Protein AF-A0A9D2D563-F1 (afdb_monomer)

Radius of gyration: 18.0 Å; Cα contacts (8 Å, |Δi|>4): 346; chains: 1; bounding box: 42×39×52 Å

Solvent-accessible surface area (backbone atoms only — not comparable to full-atom values): 13415 Å² total; per-residue (Å²): 105,60,68,76,48,33,48,20,39,29,37,29,52,26,28,74,48,85,79,46,74,67,59,53,49,49,50,50,50,37,39,53,50,34,46,50,50,49,53,48,26,48,50,52,28,56,64,76,40,66,87,47,61,71,51,59,28,39,42,53,31,34,25,52,48,30,44,21,26,80,75,57,25,35,48,49,30,27,73,75,53,36,48,63,26,27,34,50,43,55,51,35,44,50,54,44,49,49,41,35,55,38,62,38,39,25,65,66,68,74,54,76,57,66,67,61,33,52,49,55,47,63,70,28,53,55,48,46,20,46,52,53,10,50,50,40,24,75,65,65,60,80,68,58,70,69,58,49,55,49,31,52,56,40,34,65,46,41,55,60,51,44,54,48,53,54,48,54,55,58,72,67,58,67,77,90,77,63,92,43,73,65,52,54,53,49,35,49,44,38,49,48,48,48,19,52,64,47,44,53,58,36,62,73,67,66,53,59,65,67,53,44,35,45,51,28,55,38,50,26,28,29,36,16,71,63,39,24,55,49,20,51,74,59,74,39,48,27,71,58,22,42,50,44,25,47,52,23,44,60,53,31,70,56,45,47,57,53,50,48,68,73,56,108

Mean predicted aligned error: 8.04 Å

Secondary structure (DSSP, 8-state):
-IIIIIHHHHHHHHT-S---HHHHHHHHHHHHHHHHHHHHHHHHHHHHTTTS-HHHHHHHHHHHH-BGGGTTHHHHHHHHHHHHHHHHHHHHHHHHHHHIIIIIHHHHHS---HHHHHHHHHT-HHHHHHHHHHHHHHHTPPPPHHHHHHHHHHHHHHHHHHHHHHHHHHHT--GGG---HHHHHHHHIIIIIHHHHHHHHHHHTT--HHHHHHHHHHHT--B-THHHHHHHHTTS-HHHHHHHHHHHHHHHHHHHHHHHHHH-

Foldseek 3Di:
DLQQPLLLLLLLVLLLDADDPLLVVLLVVLLVLLLVLLVVLLVCLCPVCVPPDLLLSLLLSLQSLAFQCSQQVLLLLCVQVNSSSNNSSLSSCLVSLLCCLAVSLCSQPVDGDPVVSVVCSCPRSSVVSSVSSNVCNVVVDDDPPVSSVVSVVSNVVSNVVSVVVLVVLVVPDPPPPQPDPVLVVSLCCQQPVSLVVSLVVCVVVVPDLSSNLSSSLSSNGFGHPVSLVSSVVSVGPNVSSSSNRSSSSVVCVVSNVVSSVVSD

Nearest PDB structures (foldseek):
  7wkw-assembly1_B  TM=6.504E-01  e=4.196E-07  Arabidopsis thaliana
  7qpa-assembly1_A  TM=5.451E-01  e=3.238E-06  Arabidopsis thaliana
  4n7x-assembly1_A  TM=5.808E-01  e=2.202E-04  Yersinia frederiksenii
  3zuy-assembly1_A  TM=5.751E-01  e=7.306E-04  Neisseria meningitidis
  3zux-assembly1_A  TM=5.688E-01  e=1.191E-03  Neisseria meningitidis

Structure (mmCIF, N/CA/C/O backbone):
data_AF-A0A9D2D563-F1
#
_entry.id   AF-A0A9D2D563-F1
#
loop_
_atom_site.group_PDB
_atom_site.id
_atom_site.type_symbol
_atom_site.label_atom_id
_atom_site.label_alt_id
_atom_site.label_comp_id
_atom_site.label_asym_id
_atom_site.label_entity_id
_atom_site.label_seq_id
_atom_site.pdbx_PDB_ins_code
_atom_site.Cartn_x
_atom_site.Cartn_y
_atom_site.Cartn_z
_atom_site.occupancy
_atom_site.B_iso_or_equiv
_atom_site.auth_seq_id
_atom_site.auth_comp_id
_atom_site.auth_asym_id
_atom_site.auth_atom_id
_atom_site.pdbx_PDB_model_num
ATOM 1 N N . LEU A 1 1 ? 3.171 17.139 4.266 1.00 57.47 1 LEU A N 1
ATOM 2 C CA . LEU A 1 1 ? 1.948 17.428 5.050 1.00 57.47 1 LEU A CA 1
ATOM 3 C C . LEU A 1 1 ? 1.057 16.190 5.180 1.00 57.47 1 LEU A C 1
ATOM 5 O O . LEU A 1 1 ? 0.918 15.687 6.285 1.00 57.47 1 LEU A O 1
ATOM 9 N N . VAL A 1 2 ? 0.551 15.643 4.066 1.00 61.03 2 VAL A N 1
ATOM 10 C CA . VAL A 1 2 ? -0.383 14.497 4.056 1.00 61.03 2 VAL A CA 1
ATOM 11 C C . VAL A 1 2 ? 0.142 13.283 4.841 1.00 61.03 2 VAL A C 1
ATOM 13 O O . VAL A 1 2 ? -0.536 12.784 5.724 1.00 61.03 2 VAL A O 1
ATOM 16 N N . ILE A 1 3 ? 1.389 12.860 4.614 1.00 58.25 3 ILE A N 1
ATOM 17 C CA . ILE A 1 3 ? 1.951 11.631 5.224 1.00 58.25 3 ILE A CA 1
ATOM 18 C C . ILE A 1 3 ? 2.376 11.795 6.681 1.00 58.25 3 ILE A C 1
ATOM 20 O O . ILE A 1 3 ? 2.357 10.834 7.442 1.00 58.25 3 ILE A O 1
ATOM 24 N N . ASN A 1 4 ? 2.806 12.997 7.058 1.00 57.25 4 ASN A N 1
ATOM 25 C CA . ASN A 1 4 ? 3.434 13.223 8.359 1.00 57.25 4 ASN A CA 1
ATOM 26 C C . ASN A 1 4 ? 2.440 13.708 9.414 1.00 57.25 4 ASN A C 1
ATOM 28 O O . ASN A 1 4 ? 2.760 13.650 10.592 1.00 57.25 4 ASN A O 1
ATOM 32 N N . LEU A 1 5 ? 1.269 14.194 8.995 1.00 63.31 5 LEU A N 1
ATOM 33 C CA . LEU A 1 5 ? 0.280 14.787 9.892 1.00 63.31 5 LEU A CA 1
ATOM 34 C C . LEU A 1 5 ? -1.108 14.187 9.653 1.00 63.31 5 LEU A C 1
ATOM 36 O O . LEU A 1 5 ? -1.690 13.587 10.545 1.00 63.31 5 LEU A O 1
ATOM 40 N N . ILE A 1 6 ? -1.602 14.272 8.420 1.00 67.69 6 ILE A N 1
ATOM 41 C CA . ILE A 1 6 ? -3.011 13.995 8.112 1.00 67.69 6 ILE A CA 1
ATOM 42 C C . ILE A 1 6 ? -3.303 12.499 8.126 1.00 67.69 6 ILE A C 1
ATOM 44 O O . ILE A 1 6 ? -4.210 12.072 8.827 1.00 67.69 6 ILE A O 1
ATOM 48 N N . LEU A 1 7 ? -2.487 11.691 7.444 1.00 66.56 7 LEU A N 1
ATOM 49 C CA . LEU A 1 7 ? -2.607 10.235 7.477 1.00 66.56 7 LEU A CA 1
ATOM 50 C C . LEU A 1 7 ? -2.443 9.680 8.903 1.00 66.56 7 LEU A C 1
ATOM 52 O O . LEU A 1 7 ? -3.313 8.931 9.313 1.00 66.56 7 LEU A O 1
ATOM 56 N N . PRO A 1 8 ? -1.416 10.039 9.700 1.00 70.44 8 PRO A N 1
ATOM 57 C CA . PRO A 1 8 ? -1.305 9.598 11.092 1.00 70.44 8 PRO A CA 1
ATOM 58 C C . PRO A 1 8 ? -2.534 9.924 11.948 1.00 70.44 8 PRO A C 1
ATOM 60 O O . PRO A 1 8 ? -3.053 9.038 12.619 1.00 70.44 8 PRO A O 1
ATOM 63 N N . CYS A 1 9 ? -3.036 11.160 11.892 1.00 68.56 9 CYS A N 1
ATOM 64 C CA . CYS A 1 9 ? -4.248 11.548 12.615 1.00 68.56 9 CYS A CA 1
ATOM 65 C C . CYS A 1 9 ? -5.468 10.748 12.152 1.00 68.56 9 CYS A C 1
ATOM 67 O O . CYS A 1 9 ? -6.262 10.292 12.969 1.00 68.56 9 CYS A O 1
ATOM 69 N N . ASN A 1 10 ? -5.586 10.523 10.848 1.00 69.69 10 ASN A N 1
ATOM 70 C CA . ASN A 1 10 ? -6.694 9.773 10.289 1.00 69.69 10 ASN A CA 1
ATOM 71 C C . ASN A 1 10 ? -6.643 8.278 10.647 1.00 69.69 10 ASN A C 1
ATOM 73 O O . ASN A 1 10 ? -7.656 7.666 10.956 1.00 69.69 10 ASN A O 1
ATOM 77 N N . ILE A 1 11 ? -5.441 7.701 10.689 1.00 72.62 11 ILE A N 1
ATOM 78 C CA . ILE A 1 11 ? -5.213 6.332 11.156 1.00 72.62 11 ILE A CA 1
ATOM 79 C C . ILE A 1 11 ? -5.621 6.209 12.627 1.00 72.62 11 ILE A C 1
ATOM 81 O O . ILE A 1 11 ? -6.367 5.296 12.964 1.00 72.62 11 ILE A O 1
ATOM 85 N N . ILE A 1 12 ? -5.210 7.143 13.492 1.00 75.31 12 ILE A N 1
ATOM 86 C CA . ILE A 1 12 ? -5.613 7.140 14.909 1.00 75.31 12 ILE A CA 1
ATOM 87 C C . ILE A 1 12 ? -7.140 7.182 15.028 1.00 75.31 12 ILE A C 1
ATOM 89 O O . ILE A 1 12 ? -7.712 6.345 15.721 1.00 75.31 12 ILE A O 1
ATOM 93 N N . ARG A 1 13 ? -7.798 8.082 14.284 1.00 75.12 13 ARG A N 1
ATOM 94 C CA . ARG A 1 13 ? -9.263 8.161 14.211 1.00 75.12 13 ARG A CA 1
ATOM 95 C C . ARG A 1 13 ? -9.889 6.844 13.742 1.00 75.12 13 ARG A C 1
ATOM 97 O O . ARG A 1 13 ? -10.880 6.410 14.313 1.00 75.12 13 ARG A O 1
ATOM 104 N N . SER A 1 14 ? -9.305 6.184 12.739 1.00 70.94 14 SER A N 1
ATOM 105 C CA . SER A 1 14 ? -9.848 4.936 12.184 1.00 70.94 14 SER A CA 1
ATOM 106 C C . SER A 1 14 ? -9.894 3.776 13.181 1.00 70.94 14 SER A C 1
ATOM 108 O O . SER A 1 14 ? -10.724 2.883 13.036 1.00 70.94 14 SER A O 1
ATOM 110 N N . PHE A 1 15 ? -9.035 3.809 14.205 1.00 73.44 15 PHE A N 1
ATOM 111 C CA . PHE A 1 15 ? -8.999 2.821 15.281 1.00 73.44 15 PHE A CA 1
ATOM 112 C C . PHE A 1 15 ? -9.883 3.192 16.485 1.00 73.44 15 PHE A C 1
ATOM 114 O O . PHE A 1 15 ? -9.994 2.393 17.412 1.00 73.44 15 PHE A O 1
ATOM 121 N N . MET A 1 16 ? -10.550 4.355 16.479 1.00 69.19 16 MET A N 1
ATOM 122 C CA . MET A 1 16 ? -11.561 4.727 17.484 1.00 69.19 16 MET A CA 1
ATOM 123 C C . MET A 1 16 ? -12.899 4.036 17.191 1.00 69.19 16 MET A C 1
ATOM 125 O O . MET A 1 16 ? -13.922 4.669 16.949 1.00 69.19 16 MET A O 1
ATOM 129 N N . ILE A 1 17 ? -12.864 2.710 17.156 1.00 69.44 17 ILE A N 1
ATOM 130 C CA . ILE A 1 17 ? -14.011 1.829 16.954 1.00 69.44 17 ILE A CA 1
ATOM 131 C C . ILE A 1 17 ? -14.178 0.938 18.184 1.00 69.44 17 ILE A C 1
ATOM 133 O O . ILE A 1 17 ? -13.227 0.701 18.937 1.00 69.44 17 ILE A O 1
ATOM 137 N N . GLU A 1 18 ? -15.390 0.427 18.394 1.00 67.69 18 GLU A N 1
ATOM 138 C CA . GLU A 1 18 ? -15.634 -0.520 19.479 1.00 67.69 18 GLU A CA 1
ATOM 139 C C . GLU A 1 18 ? -14.789 -1.784 19.285 1.00 67.69 18 GLU A C 1
ATOM 141 O O . GLU A 1 18 ? -14.734 -2.386 18.205 1.00 67.69 18 GLU A O 1
ATOM 146 N N . PHE A 1 19 ? -14.103 -2.185 20.355 1.00 71.12 19 PHE A N 1
ATOM 147 C CA . PHE A 1 19 ? -13.317 -3.405 20.358 1.00 71.12 19 PHE A CA 1
ATOM 148 C C . PHE A 1 19 ? -14.246 -4.618 20.255 1.00 71.12 19 PHE A C 1
ATOM 150 O O . PHE A 1 19 ? -15.019 -4.907 21.168 1.00 71.12 19 PHE A O 1
ATOM 157 N N . SER A 1 20 ? -14.119 -5.373 19.164 1.00 77.12 20 SER A N 1
ATOM 158 C CA . SER A 1 20 ? -14.800 -6.654 18.985 1.00 77.12 20 SER A CA 1
ATOM 159 C C . SER A 1 20 ? -13.799 -7.752 18.621 1.00 77.12 20 SER A C 1
ATOM 161 O O . SER A 1 20 ? -12.756 -7.497 18.007 1.00 77.12 20 SER A O 1
ATOM 163 N N . LYS A 1 21 ? -14.115 -8.999 18.994 1.00 78.88 21 LYS A N 1
ATOM 164 C CA . LYS A 1 21 ? -13.296 -10.162 18.614 1.00 78.88 21 LYS A CA 1
ATOM 165 C C . LYS A 1 21 ? -13.219 -10.319 17.094 1.00 78.88 21 LYS A C 1
ATOM 167 O O . LYS A 1 21 ? -12.156 -10.666 16.588 1.00 78.88 21 LYS A O 1
ATOM 172 N N . ASP A 1 22 ? -14.294 -9.995 16.383 1.00 79.25 22 ASP A N 1
ATOM 173 C CA . ASP A 1 22 ? -14.363 -10.087 14.924 1.00 79.25 22 ASP A CA 1
ATOM 174 C C . ASP A 1 22 ? -13.445 -9.057 14.249 1.00 79.25 22 ASP A C 1
ATOM 176 O O . ASP A 1 22 ? -12.741 -9.386 13.294 1.00 79.25 22 ASP A O 1
ATOM 180 N N . THR A 1 23 ? -13.347 -7.843 14.805 1.00 78.94 23 THR A N 1
ATOM 181 C CA . THR A 1 23 ? -12.393 -6.817 14.349 1.00 78.94 23 THR A CA 1
ATOM 182 C C . THR A 1 23 ? -10.947 -7.302 14.497 1.00 78.94 23 THR A C 1
ATOM 184 O O . THR A 1 23 ? -10.136 -7.140 13.585 1.00 78.94 23 THR A O 1
ATOM 187 N N . LEU A 1 24 ? -10.615 -7.937 15.628 1.00 81.25 24 LEU A N 1
ATOM 188 C CA . LEU A 1 24 ? -9.266 -8.452 15.880 1.00 81.25 24 LEU A CA 1
ATOM 189 C C . LEU A 1 24 ? -8.903 -9.610 14.938 1.00 81.25 24 LEU A C 1
ATOM 191 O O . LEU A 1 24 ? -7.768 -9.680 14.465 1.00 81.25 24 LEU A O 1
ATOM 195 N N . ILE A 1 25 ? -9.861 -10.494 14.642 1.00 83.94 25 ILE A N 1
ATOM 196 C CA . ILE A 1 25 ? -9.687 -11.568 13.656 1.00 83.94 25 ILE A CA 1
ATOM 197 C C . ILE A 1 25 ? -9.449 -10.963 12.268 1.00 83.94 25 ILE A C 1
ATOM 199 O O . ILE A 1 25 ? -8.461 -11.309 11.630 1.00 83.94 25 ILE A O 1
ATOM 203 N N . GLY A 1 26 ? -10.246 -9.974 11.848 1.00 82.31 26 GLY A N 1
ATOM 204 C CA . GLY A 1 26 ? -10.042 -9.285 10.568 1.00 82.31 26 GLY A CA 1
ATOM 205 C C . GLY A 1 26 ? -8.677 -8.591 10.456 1.00 82.31 26 GLY A C 1
ATOM 206 O O . GLY A 1 26 ? -8.048 -8.605 9.396 1.00 82.31 26 GLY A O 1
ATOM 207 N N . PHE A 1 27 ? -8.173 -8.030 11.558 1.00 84.44 27 PHE A N 1
ATOM 208 C CA . PHE A 1 27 ? -6.828 -7.451 11.639 1.00 84.44 27 PHE A CA 1
ATOM 209 C C . PHE A 1 27 ? -5.725 -8.505 11.498 1.00 84.44 27 PHE A C 1
ATOM 211 O O . PHE A 1 27 ? -4.733 -8.273 10.802 1.00 84.44 27 PHE A O 1
ATOM 218 N N . ALA A 1 28 ? -5.891 -9.671 12.122 1.00 85.19 28 ALA A N 1
ATOM 219 C CA . ALA A 1 28 ? -4.963 -10.785 11.969 1.00 85.19 28 ALA A CA 1
ATOM 220 C C . ALA A 1 28 ? -4.996 -11.352 10.539 1.00 85.19 28 ALA A C 1
ATOM 222 O O . ALA A 1 28 ? -3.939 -11.543 9.935 1.00 85.19 28 ALA A O 1
ATOM 223 N N . ASP A 1 29 ? -6.188 -11.540 9.972 1.00 85.44 29 ASP A N 1
ATOM 224 C CA . ASP A 1 29 ? -6.384 -12.038 8.612 1.00 85.44 29 ASP A CA 1
ATOM 225 C C . ASP A 1 29 ? -5.716 -11.117 7.596 1.00 85.44 29 ASP A C 1
ATOM 227 O O . ASP A 1 29 ? -4.892 -11.572 6.800 1.00 85.44 29 ASP A O 1
ATOM 231 N N . ILE A 1 30 ? -5.977 -9.804 7.658 1.00 85.56 30 ILE A N 1
ATOM 232 C CA . ILE A 1 30 ? -5.372 -8.867 6.709 1.00 85.56 30 ILE A CA 1
ATOM 233 C C . ILE A 1 30 ? -3.854 -8.785 6.869 1.00 85.56 30 ILE A C 1
ATOM 235 O O . ILE A 1 30 ? -3.129 -8.648 5.881 1.00 85.56 30 ILE A O 1
ATOM 239 N N . PHE A 1 31 ? -3.346 -8.925 8.094 1.00 86.69 31 PHE A N 1
ATOM 240 C CA . PHE A 1 31 ? -1.913 -8.975 8.343 1.00 86.69 31 PHE A CA 1
ATOM 241 C C . PHE A 1 31 ? -1.278 -10.211 7.691 1.00 86.69 31 PHE A C 1
ATOM 243 O O . PHE A 1 31 ? -0.281 -10.084 6.975 1.00 86.69 31 PHE A O 1
ATOM 250 N N . ILE A 1 32 ? -1.879 -11.392 7.854 1.00 86.69 32 ILE A N 1
ATOM 251 C CA . ILE A 1 32 ? -1.408 -12.642 7.240 1.00 86.69 32 ILE A CA 1
ATOM 252 C C . ILE A 1 32 ? -1.502 -12.566 5.712 1.00 86.69 32 ILE A C 1
ATOM 254 O O . ILE A 1 32 ? -0.529 -12.865 5.018 1.00 86.69 32 ILE A O 1
ATOM 258 N N . ILE A 1 33 ? -2.634 -12.108 5.176 1.00 85.56 33 ILE A N 1
ATOM 259 C CA . ILE A 1 33 ? -2.849 -11.928 3.736 1.00 85.56 33 ILE A CA 1
ATOM 260 C C . ILE A 1 33 ? -1.808 -10.968 3.167 1.00 85.56 33 ILE A C 1
ATOM 262 O O . ILE A 1 33 ? -1.170 -11.276 2.162 1.00 85.56 33 ILE A O 1
ATOM 266 N N . SER A 1 34 ? -1.556 -9.841 3.837 1.00 84.69 34 SER A N 1
ATOM 267 C CA . SER A 1 34 ? -0.542 -8.884 3.399 1.00 84.69 34 SER A CA 1
ATOM 268 C C . SER A 1 34 ? 0.862 -9.500 3.387 1.00 84.69 34 SER A C 1
ATOM 270 O O . SER A 1 34 ? 1.598 -9.303 2.422 1.00 84.69 34 SER A O 1
ATOM 272 N N . LEU A 1 35 ? 1.233 -10.321 4.377 1.00 85.62 35 LEU A N 1
ATOM 273 C CA . LEU A 1 35 ? 2.506 -11.052 4.376 1.00 85.62 35 LEU A CA 1
ATOM 274 C C . LEU A 1 35 ? 2.620 -12.008 3.183 1.00 85.62 35 LEU A C 1
ATOM 276 O O . LEU A 1 35 ? 3.659 -12.034 2.516 1.00 85.62 35 LEU A O 1
ATOM 280 N N . LEU A 1 36 ? 1.556 -12.760 2.891 1.00 85.38 36 LEU A N 1
ATOM 281 C CA . LEU A 1 36 ? 1.505 -13.688 1.759 1.00 85.38 36 LEU A CA 1
ATOM 282 C C . LEU A 1 36 ? 1.601 -12.950 0.421 1.00 85.38 36 LEU A C 1
ATOM 284 O O . LEU A 1 36 ? 2.386 -13.347 -0.442 1.00 85.38 36 LEU A O 1
ATOM 288 N N . ILE A 1 37 ? 0.871 -11.843 0.270 1.00 82.75 37 ILE A N 1
ATOM 289 C CA . ILE A 1 37 ? 0.925 -10.988 -0.920 1.00 82.75 37 ILE A CA 1
ATOM 290 C C . ILE A 1 37 ? 2.335 -10.445 -1.109 1.00 82.75 37 ILE A C 1
ATOM 292 O O . ILE A 1 37 ? 2.871 -10.513 -2.213 1.00 82.75 37 ILE A O 1
ATOM 296 N N . GLN A 1 38 ? 2.978 -9.954 -0.048 1.00 81.88 38 GLN A N 1
ATOM 297 C CA . GLN A 1 38 ? 4.333 -9.426 -0.158 1.00 81.88 38 GLN A CA 1
ATOM 298 C C . GLN A 1 38 ? 5.351 -10.508 -0.525 1.00 81.88 38 GLN A C 1
ATOM 300 O O . GLN A 1 38 ? 6.196 -10.287 -1.396 1.00 81.88 38 GLN A O 1
ATOM 305 N N . ALA A 1 39 ? 5.251 -11.700 0.068 1.00 80.69 39 ALA A N 1
ATOM 306 C CA . ALA A 1 39 ? 6.080 -12.838 -0.317 1.00 80.69 39 ALA A CA 1
ATOM 307 C C . ALA A 1 39 ? 5.861 -13.219 -1.794 1.00 80.69 39 ALA A C 1
ATOM 309 O O . ALA A 1 39 ? 6.829 -13.381 -2.544 1.00 80.69 39 ALA A O 1
ATOM 310 N N . GLY A 1 40 ? 4.601 -13.273 -2.237 1.00 78.69 40 GLY A N 1
ATOM 311 C CA . GLY A 1 40 ? 4.218 -13.525 -3.626 1.00 78.69 40 GLY A CA 1
ATOM 312 C C . GLY A 1 40 ? 4.771 -12.476 -4.591 1.00 78.69 40 GLY A C 1
ATOM 313 O O . GLY A 1 40 ? 5.397 -12.829 -5.588 1.00 78.69 40 GLY A O 1
ATOM 314 N N . CYS A 1 41 ? 4.642 -11.188 -4.269 1.00 77.62 41 CYS A N 1
ATOM 315 C CA . CYS A 1 41 ? 5.175 -10.076 -5.057 1.00 77.62 41 CYS A CA 1
ATOM 316 C C . CYS A 1 41 ? 6.705 -10.125 -5.186 1.00 77.62 41 CYS A C 1
ATOM 318 O O . CYS A 1 41 ? 7.236 -9.877 -6.271 1.00 77.62 41 CYS A O 1
ATOM 320 N N . VAL A 1 42 ? 7.427 -10.496 -4.121 1.00 75.81 42 VAL A N 1
ATOM 321 C CA . VAL A 1 42 ? 8.887 -10.696 -4.169 1.00 75.81 42 VAL A CA 1
ATOM 322 C C . VAL A 1 42 ? 9.250 -11.849 -5.111 1.00 75.81 42 VAL A C 1
ATOM 324 O O . VAL A 1 42 ? 10.170 -11.714 -5.923 1.00 75.81 42 VAL A O 1
ATOM 327 N N . ILE A 1 43 ? 8.535 -12.975 -5.032 1.00 77.31 43 ILE A N 1
ATOM 328 C CA . ILE A 1 43 ? 8.778 -14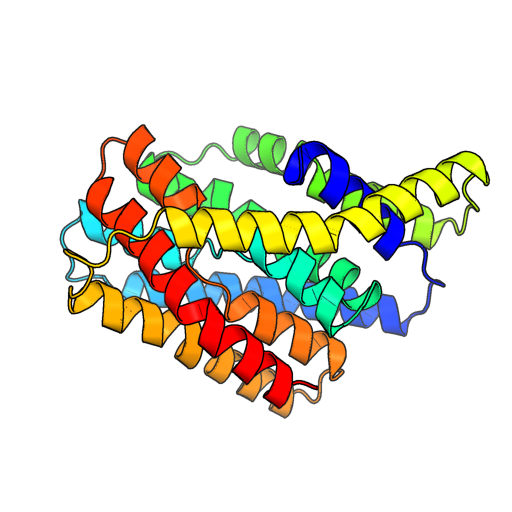.153 -5.877 1.00 77.31 43 ILE A CA 1
ATOM 329 C C . ILE A 1 43 ? 8.449 -13.839 -7.343 1.00 77.31 43 ILE A C 1
ATOM 331 O O . ILE A 1 43 ? 9.301 -14.022 -8.215 1.00 77.31 43 ILE A O 1
ATOM 335 N N . LEU A 1 44 ? 7.262 -13.292 -7.619 1.00 74.00 44 LEU A N 1
ATOM 336 C CA . LEU A 1 44 ? 6.816 -12.922 -8.965 1.00 74.00 44 LEU A CA 1
ATOM 337 C C . LEU A 1 44 ? 7.721 -11.859 -9.591 1.00 74.00 44 LEU A C 1
ATOM 339 O O . LEU A 1 44 ? 8.085 -11.988 -10.761 1.00 74.00 44 LEU A O 1
ATOM 343 N N . GLY A 1 45 ? 8.154 -10.856 -8.822 1.00 69.75 45 GLY A N 1
ATOM 344 C CA . GLY A 1 45 ? 9.113 -9.852 -9.283 1.00 69.75 45 GLY A CA 1
ATOM 345 C C . GLY A 1 45 ? 10.475 -10.462 -9.635 1.00 69.75 45 GLY A C 1
ATOM 346 O O . GLY A 1 45 ? 11.085 -10.109 -10.651 1.00 69.75 45 GLY A O 1
ATOM 347 N N . ARG A 1 46 ? 10.962 -11.425 -8.839 1.00 71.00 46 ARG A N 1
ATOM 348 C CA . ARG A 1 46 ? 12.220 -12.138 -9.119 1.00 71.00 46 ARG A CA 1
ATOM 349 C C . ARG A 1 46 ? 12.139 -13.018 -10.364 1.00 71.00 46 ARG A C 1
ATOM 351 O O . ARG A 1 46 ? 13.083 -13.010 -11.154 1.00 71.00 46 ARG A O 1
ATOM 358 N N . LEU A 1 47 ? 11.036 -13.743 -10.544 1.00 71.81 47 LEU A N 1
ATOM 359 C CA . LEU A 1 47 ? 10.845 -14.673 -11.658 1.00 71.81 47 LEU A CA 1
ATOM 360 C C . LEU A 1 47 ? 10.567 -13.947 -12.982 1.00 71.81 47 LEU A C 1
ATOM 362 O O . LEU A 1 47 ? 11.227 -14.233 -13.981 1.00 71.81 47 LEU A O 1
ATOM 366 N N . SER A 1 48 ? 9.658 -12.969 -12.980 1.00 66.06 48 SER A N 1
ATOM 367 C CA . SER A 1 48 ? 9.155 -12.330 -14.208 1.00 66.06 48 SER A CA 1
ATOM 368 C C . SER A 1 48 ? 10.201 -11.469 -14.920 1.00 66.06 48 SER A C 1
ATOM 370 O O . SER A 1 48 ? 10.212 -11.393 -16.145 1.00 66.06 48 SER A O 1
ATOM 372 N N . TYR A 1 49 ? 11.128 -10.851 -14.177 1.00 66.56 49 TYR A N 1
ATOM 373 C CA . TYR A 1 49 ? 12.092 -9.895 -14.741 1.00 66.56 49 TYR A CA 1
ATOM 374 C C . TYR A 1 49 ? 13.535 -10.402 -14.755 1.00 66.56 49 TYR A C 1
ATOM 376 O O . TYR A 1 49 ? 14.468 -9.620 -14.926 1.00 66.56 49 TYR A O 1
ATOM 384 N N . ARG A 1 50 ? 13.754 -11.718 -14.615 1.00 64.19 50 ARG A N 1
ATOM 385 C CA . ARG A 1 50 ? 15.100 -12.320 -14.576 1.00 64.19 50 ARG A CA 1
ATOM 386 C C . ARG A 1 50 ? 15.950 -12.010 -15.820 1.00 64.19 50 ARG A C 1
ATOM 388 O O . ARG A 1 50 ? 17.169 -11.949 -15.697 1.00 64.19 50 ARG A O 1
ATOM 395 N N . LYS A 1 51 ? 15.312 -11.796 -16.978 1.00 61.78 51 LYS A N 1
ATOM 396 C CA . LYS A 1 51 ? 15.957 -11.544 -18.283 1.00 61.78 51 LYS A CA 1
ATOM 397 C C . LYS A 1 51 ? 16.163 -10.055 -18.621 1.00 61.78 51 LYS A C 1
ATOM 399 O O . LYS A 1 51 ? 16.710 -9.759 -19.675 1.00 61.78 51 LYS A O 1
ATOM 404 N N . GLN A 1 52 ? 15.725 -9.135 -17.760 1.00 68.44 52 GLN A N 1
ATOM 405 C CA . GLN A 1 52 ? 15.831 -7.688 -17.989 1.00 68.44 52 GLN A CA 1
ATOM 406 C C . GLN A 1 52 ? 17.207 -7.135 -17.568 1.00 68.44 52 GLN A C 1
ATOM 408 O O . GLN A 1 52 ? 17.815 -7.678 -16.635 1.00 68.44 52 GLN A O 1
ATOM 413 N N . PRO A 1 53 ? 17.704 -6.048 -18.198 1.00 72.56 53 PRO A N 1
ATOM 414 C CA . PRO A 1 53 ? 18.975 -5.441 -17.834 1.00 72.56 53 PRO A CA 1
ATOM 415 C C . PRO A 1 53 ? 18.930 -4.938 -16.388 1.00 72.56 53 PRO A C 1
ATOM 417 O O . PRO A 1 53 ? 17.903 -4.461 -15.901 1.00 72.56 53 PRO A O 1
ATOM 420 N N . VAL A 1 54 ? 20.060 -5.066 -15.686 1.00 70.81 54 VAL A N 1
ATOM 421 C CA . VAL A 1 54 ? 20.148 -4.972 -14.216 1.00 70.81 54 VAL A CA 1
ATOM 422 C C . VAL A 1 54 ? 19.515 -3.693 -13.658 1.00 70.81 54 VAL A C 1
ATOM 424 O O . VAL A 1 54 ? 18.804 -3.759 -12.658 1.00 70.81 54 VAL A O 1
ATOM 427 N N . GLN A 1 55 ? 19.717 -2.544 -14.307 1.00 68.44 55 GLN A N 1
ATOM 428 C CA . GLN A 1 55 ? 19.184 -1.255 -13.851 1.00 68.44 55 GLN A CA 1
ATOM 429 C C . GLN A 1 55 ? 17.652 -1.173 -13.960 1.00 68.44 55 GLN A C 1
ATOM 431 O O . GLN A 1 55 ? 16.997 -0.779 -12.997 1.00 68.44 55 GLN A O 1
ATOM 436 N N . ARG A 1 56 ? 17.062 -1.633 -15.074 1.00 70.88 56 ARG A N 1
ATOM 437 C CA . ARG A 1 56 ? 15.598 -1.697 -15.247 1.00 70.88 56 ARG A CA 1
ATOM 438 C C . ARG A 1 56 ? 14.961 -2.767 -14.370 1.00 70.88 56 ARG A C 1
ATOM 440 O O . ARG A 1 56 ? 13.911 -2.542 -13.772 1.00 70.88 56 ARG A O 1
ATOM 447 N N . ARG A 1 57 ? 15.630 -3.916 -14.227 1.00 76.25 57 ARG A N 1
ATOM 448 C CA . ARG A 1 57 ? 15.188 -5.016 -13.364 1.00 76.25 57 ARG A CA 1
ATOM 449 C C . ARG A 1 57 ? 15.022 -4.564 -11.914 1.00 76.25 57 ARG A C 1
ATOM 451 O O . ARG A 1 57 ? 14.032 -4.936 -11.295 1.00 76.25 57 ARG A O 1
ATOM 458 N N . LYS A 1 58 ? 15.950 -3.759 -11.382 1.00 73.50 58 LYS A N 1
ATOM 459 C CA . LYS A 1 58 ? 15.852 -3.205 -10.020 1.00 73.50 58 LYS A CA 1
ATOM 460 C C . LYS A 1 58 ? 14.591 -2.354 -9.843 1.00 73.50 58 LYS A C 1
ATOM 462 O O . LYS A 1 58 ? 13.852 -2.579 -8.888 1.00 73.50 58 LYS A O 1
ATOM 467 N N . CYS A 1 59 ? 14.301 -1.458 -10.790 1.00 70.94 59 CYS A N 1
ATOM 468 C CA . CYS A 1 59 ? 13.095 -0.623 -10.766 1.00 70.94 59 CYS A CA 1
ATOM 469 C C . CYS A 1 59 ? 11.804 -1.454 -10.865 1.00 70.94 59 CYS A C 1
ATOM 471 O O . CYS A 1 59 ? 10.871 -1.216 -10.105 1.00 70.94 59 CYS A O 1
ATOM 473 N N . LEU A 1 60 ? 11.757 -2.465 -11.739 1.00 74.06 60 LEU A N 1
ATOM 474 C CA . LEU A 1 60 ? 10.587 -3.343 -11.903 1.00 74.06 60 LEU A CA 1
ATOM 475 C C . LEU A 1 60 ? 10.352 -4.242 -10.681 1.00 74.06 60 LEU A C 1
ATOM 477 O O . LEU A 1 60 ? 9.220 -4.381 -10.221 1.00 74.06 60 LEU A O 1
ATOM 481 N N . GLN A 1 61 ? 11.418 -4.826 -10.126 1.00 75.44 61 GLN A N 1
ATOM 482 C CA . GLN A 1 61 ? 11.352 -5.676 -8.934 1.00 75.44 61 GLN A CA 1
ATOM 483 C C . GLN A 1 61 ? 10.939 -4.884 -7.701 1.00 75.44 61 GLN A C 1
ATOM 485 O O . GLN A 1 61 ? 10.047 -5.311 -6.972 1.00 75.44 61 GLN A O 1
ATOM 490 N N . TYR A 1 62 ? 11.550 -3.718 -7.491 1.00 75.06 62 TYR A N 1
ATOM 491 C CA . TYR A 1 62 ? 11.139 -2.832 -6.414 1.00 75.06 62 TYR A CA 1
ATOM 492 C C . TYR A 1 62 ? 9.706 -2.355 -6.608 1.00 75.06 62 TYR A C 1
ATOM 494 O O . TYR A 1 62 ? 8.943 -2.355 -5.648 1.00 75.06 62 TYR A O 1
ATOM 502 N N . GLY A 1 63 ? 9.335 -2.030 -7.851 1.00 70.62 63 GLY A N 1
ATOM 503 C CA . GLY A 1 63 ? 7.971 -1.740 -8.251 1.00 70.62 63 GLY A CA 1
ATOM 504 C C . GLY A 1 63 ? 7.025 -2.781 -7.673 1.00 70.62 63 GLY A C 1
ATOM 505 O O . GLY A 1 63 ? 6.233 -2.414 -6.819 1.00 70.62 63 GLY A O 1
ATOM 506 N N . PHE A 1 64 ? 7.172 -4.068 -8.014 1.00 73.56 64 PHE A N 1
ATOM 507 C CA . PHE A 1 64 ? 6.327 -5.169 -7.510 1.00 73.56 64 PHE A CA 1
ATOM 508 C C . PHE A 1 64 ? 6.228 -5.250 -5.980 1.00 73.56 64 PHE A C 1
ATOM 510 O O . PHE A 1 64 ? 5.144 -5.494 -5.457 1.00 73.56 64 PHE A O 1
ATOM 517 N N . ILE A 1 65 ? 7.327 -5.005 -5.267 1.00 73.06 65 ILE A N 1
ATOM 518 C CA . ILE A 1 65 ? 7.382 -5.084 -3.798 1.00 73.06 65 ILE A CA 1
ATOM 519 C C . ILE A 1 65 ? 6.722 -3.857 -3.151 1.00 73.06 65 ILE A C 1
ATOM 521 O O . ILE A 1 65 ? 6.018 -3.961 -2.153 1.00 73.06 65 ILE A O 1
ATOM 525 N N . CYS A 1 66 ? 6.928 -2.672 -3.723 1.00 74.88 66 CYS A N 1
ATOM 526 C CA . CYS A 1 66 ? 6.479 -1.406 -3.156 1.00 74.88 66 CYS A CA 1
ATOM 527 C C . CYS A 1 66 ? 5.372 -0.802 -4.015 1.00 74.88 66 CYS A C 1
ATOM 529 O O . CYS A 1 66 ? 5.628 -0.098 -4.994 1.00 74.88 66 CYS A O 1
ATOM 531 N N . SER A 1 67 ? 4.119 -1.085 -3.657 1.00 78.00 67 SER A N 1
ATOM 532 C CA . SER A 1 67 ? 2.965 -0.405 -4.254 1.00 78.00 67 SER A CA 1
ATOM 533 C C . SER A 1 67 ? 2.767 0.973 -3.626 1.00 78.00 67 SER A C 1
ATOM 535 O O . SER A 1 67 ? 3.285 1.277 -2.547 1.00 78.00 67 SER A O 1
ATOM 537 N N . ASN A 1 68 ? 1.967 1.809 -4.281 1.00 75.25 68 ASN A N 1
ATOM 538 C CA . ASN A 1 68 ? 1.551 3.097 -3.748 1.00 75.25 68 ASN A CA 1
ATOM 539 C C . ASN A 1 68 ? 0.377 2.991 -2.761 1.00 75.25 68 ASN A C 1
ATOM 541 O O . ASN A 1 68 ? -0.320 3.976 -2.526 1.00 75.25 68 ASN A O 1
ATOM 545 N N . ALA A 1 69 ? 0.167 1.815 -2.158 1.00 73.75 69 ALA A N 1
ATOM 546 C CA . ALA A 1 69 ? -0.913 1.569 -1.206 1.00 73.75 69 ALA A CA 1
ATOM 547 C C . ALA A 1 69 ? -0.912 2.557 -0.027 1.00 73.75 69 ALA A C 1
ATOM 549 O O . ALA A 1 69 ? -1.967 2.933 0.459 1.00 73.75 69 ALA A O 1
ATOM 550 N N . GLY A 1 70 ? 0.256 3.056 0.390 1.00 72.44 70 GLY A N 1
ATOM 551 C CA . GLY A 1 70 ? 0.334 4.042 1.471 1.00 72.44 70 GLY A CA 1
ATOM 552 C C . GLY A 1 70 ? -0.133 5.450 1.101 1.00 72.44 70 GLY A C 1
ATOM 553 O O . GLY A 1 70 ? -0.687 6.134 1.954 1.00 72.44 70 GLY A O 1
ATOM 554 N N . PHE A 1 71 ? 0.116 5.898 -0.132 1.00 70.81 71 PHE A N 1
ATOM 555 C CA . PHE A 1 71 ? -0.179 7.278 -0.541 1.00 70.81 71 PHE A CA 1
ATOM 556 C C . PHE A 1 71 ? -1.505 7.386 -1.290 1.00 70.81 71 PHE A C 1
ATOM 558 O O . PHE A 1 71 ? -2.248 8.330 -1.063 1.00 70.81 71 PHE A O 1
ATOM 565 N N . LEU A 1 72 ? -1.785 6.430 -2.179 1.00 76.62 72 LEU A N 1
ATOM 566 C CA . LEU A 1 72 ? -3.026 6.368 -2.951 1.00 76.62 72 LEU A CA 1
ATOM 567 C C . LEU A 1 72 ? -4.017 5.371 -2.352 1.00 76.62 72 LEU A C 1
ATOM 569 O O . LEU A 1 72 ? -5.210 5.636 -2.347 1.00 76.62 72 LEU A O 1
ATOM 573 N N . GLY A 1 73 ? -3.540 4.249 -1.810 1.00 81.25 73 GLY A N 1
ATOM 574 C CA . GLY A 1 73 ? -4.423 3.198 -1.300 1.00 81.25 73 GLY A CA 1
ATOM 575 C C . GLY A 1 73 ? -5.190 3.594 -0.043 1.00 81.25 73 GLY A C 1
ATOM 576 O O . GLY A 1 73 ? -6.400 3.436 -0.024 1.00 81.25 73 GLY A O 1
ATOM 577 N N . ASN A 1 74 ? -4.526 4.157 0.968 1.00 81.94 74 ASN A N 1
ATOM 578 C CA . ASN A 1 74 ? -5.169 4.601 2.211 1.00 81.94 74 ASN A CA 1
ATOM 579 C C . ASN A 1 74 ? -6.384 5.516 2.002 1.00 81.94 74 ASN A C 1
ATOM 581 O O . ASN A 1 74 ? -7.448 5.195 2.524 1.00 81.94 74 ASN A O 1
ATOM 585 N N . PRO A 1 75 ? -6.278 6.627 1.253 1.00 76.38 75 PRO A N 1
ATOM 586 C CA . PRO A 1 75 ? -7.433 7.497 1.070 1.00 76.38 75 PRO A CA 1
ATOM 587 C C . PRO A 1 75 ? -8.522 6.898 0.182 1.00 76.38 75 PRO A C 1
ATOM 589 O O . PRO A 1 75 ? -9.692 7.205 0.375 1.00 76.38 75 PRO A O 1
ATOM 592 N N . VAL A 1 76 ? -8.173 6.029 -0.771 1.00 82.00 76 VAL A N 1
ATOM 593 C CA . VAL A 1 76 ? -9.182 5.307 -1.558 1.00 82.00 76 VAL A CA 1
ATOM 594 C C . VAL A 1 76 ? -9.896 4.275 -0.682 1.00 82.00 76 VAL A C 1
ATOM 596 O O . VAL A 1 76 ? -11.115 4.179 -0.738 1.00 82.00 76 VAL A O 1
ATOM 599 N N . ALA A 1 77 ? -9.168 3.543 0.163 1.00 84.19 77 ALA A N 1
ATOM 600 C CA . ALA A 1 77 ? -9.748 2.587 1.100 1.00 84.19 77 ALA A CA 1
ATOM 601 C C . ALA A 1 77 ? -10.683 3.283 2.094 1.00 84.19 77 ALA A C 1
ATOM 603 O O . ALA A 1 77 ? -11.771 2.784 2.345 1.00 84.19 77 ALA A O 1
ATOM 604 N N . GLU A 1 78 ? -10.309 4.459 2.598 1.00 81.69 78 GLU A N 1
ATOM 605 C CA . GLU A 1 78 ? -11.199 5.274 3.424 1.00 81.69 78 GLU A CA 1
ATOM 606 C C . GLU A 1 78 ? -12.432 5.763 2.652 1.00 81.69 78 GLU A C 1
ATOM 608 O O . GLU A 1 78 ? -13.547 5.682 3.156 1.00 81.69 78 GLU A O 1
ATOM 613 N N . GLY A 1 79 ? -12.252 6.252 1.423 1.00 79.75 79 GLY A N 1
ATOM 614 C CA . GLY A 1 79 ? -13.357 6.770 0.615 1.00 79.75 79 GLY A CA 1
ATOM 615 C C . GLY A 1 79 ? -14.374 5.702 0.204 1.00 79.75 79 GLY A C 1
ATOM 616 O O . GLY A 1 79 ? -15.556 6.010 0.089 1.00 79.75 79 GLY A O 1
ATOM 617 N N . VAL A 1 80 ? -13.925 4.461 -0.009 1.00 83.38 80 VAL A N 1
ATOM 618 C CA . VAL A 1 80 ? -14.771 3.337 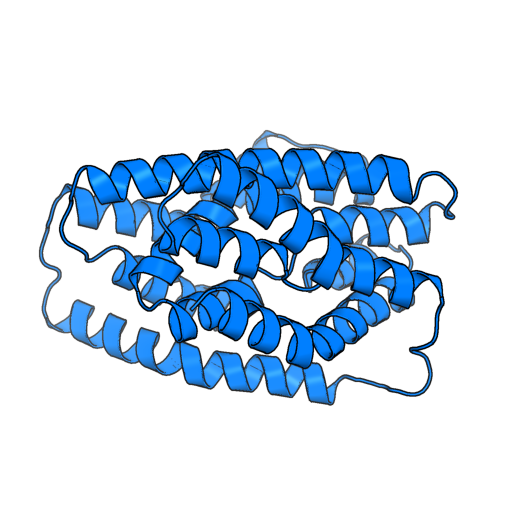-0.450 1.00 83.38 80 VAL A CA 1
ATOM 619 C C . VAL A 1 80 ? -15.339 2.552 0.733 1.00 83.38 80 VAL A C 1
ATOM 621 O O . VAL A 1 80 ? -16.517 2.213 0.741 1.00 83.38 80 VAL A O 1
ATOM 624 N N . PHE A 1 81 ? -14.510 2.262 1.737 1.00 83.75 81 PHE A N 1
ATOM 625 C CA . PHE A 1 81 ? -14.823 1.340 2.834 1.00 83.75 81 PHE A CA 1
ATOM 626 C C . PHE A 1 81 ? -14.917 2.027 4.210 1.00 83.75 81 PHE A C 1
ATOM 628 O O . PHE A 1 81 ? -15.069 1.360 5.236 1.00 83.75 81 PHE A O 1
ATOM 635 N N . GLY A 1 82 ? -14.811 3.357 4.259 1.00 83.81 82 GLY A N 1
ATOM 636 C CA . GLY A 1 82 ? -14.904 4.146 5.484 1.00 83.81 82 GLY A CA 1
ATOM 637 C C . GLY A 1 82 ? -13.711 3.979 6.430 1.00 83.81 82 GLY A C 1
ATOM 638 O O . GLY A 1 82 ? -12.628 3.515 6.063 1.00 83.81 82 GLY A O 1
ATOM 639 N N . SER A 1 83 ? -13.922 4.348 7.695 1.00 80.06 83 SER A N 1
ATOM 640 C CA . SER A 1 83 ? -12.899 4.287 8.747 1.00 80.06 83 SER A CA 1
ATOM 641 C C . SER A 1 83 ? -12.367 2.868 8.968 1.00 80.06 83 SER A C 1
ATOM 643 O O . SER A 1 83 ? -11.157 2.682 9.063 1.00 80.06 83 SER A O 1
ATOM 645 N N . MET A 1 84 ? -13.229 1.848 8.958 1.00 83.12 84 MET A N 1
ATOM 646 C CA . MET A 1 84 ? -12.794 0.455 9.124 1.00 83.12 84 MET A CA 1
ATOM 647 C C . MET A 1 84 ? -11.859 0.004 7.989 1.00 83.12 84 MET A C 1
ATOM 649 O O . MET A 1 84 ? -10.856 -0.669 8.234 1.00 83.12 84 MET A O 1
ATOM 653 N N . GLY A 1 85 ? -12.136 0.423 6.750 1.00 83.81 85 GLY A N 1
ATOM 654 C CA . GLY A 1 85 ? -11.253 0.168 5.614 1.00 83.81 85 GLY A CA 1
ATOM 655 C C . GLY A 1 85 ? -9.872 0.800 5.776 1.00 83.81 85 GLY A C 1
ATOM 656 O O . GLY A 1 85 ? -8.863 0.168 5.463 1.00 83.81 85 GLY A O 1
ATOM 657 N N . LEU A 1 86 ? -9.808 2.019 6.322 1.00 83.81 86 LEU A N 1
ATOM 658 C CA . LEU A 1 86 ? -8.546 2.699 6.620 1.00 83.81 86 LEU A CA 1
ATOM 659 C C . LEU A 1 86 ? -7.758 2.014 7.749 1.00 83.81 86 LEU A C 1
ATOM 661 O O . LEU A 1 86 ? -6.530 1.902 7.657 1.00 83.81 86 LEU A O 1
ATOM 665 N N . ALA A 1 87 ? -8.439 1.524 8.786 1.00 83.62 87 ALA A N 1
ATOM 666 C CA . ALA A 1 87 ? -7.811 0.773 9.872 1.00 83.62 87 ALA A CA 1
ATOM 667 C C . ALA A 1 87 ? -7.165 -0.518 9.339 1.00 83.62 87 ALA A C 1
ATOM 669 O O . ALA A 1 87 ? -5.971 -0.762 9.537 1.00 83.62 87 ALA A O 1
ATOM 670 N N . LEU A 1 88 ? -7.922 -1.287 8.549 1.00 85.81 88 LEU A N 1
ATOM 671 C CA . LEU A 1 88 ? -7.439 -2.480 7.852 1.00 85.81 88 LEU A CA 1
ATOM 672 C C . LEU A 1 88 ? -6.265 -2.160 6.910 1.00 85.81 88 LEU A C 1
ATOM 674 O O . LEU A 1 88 ? -5.236 -2.842 6.936 1.00 85.81 88 LEU A O 1
ATOM 678 N N . ALA A 1 89 ? -6.364 -1.079 6.131 1.00 86.06 89 ALA A N 1
ATOM 679 C CA . ALA A 1 89 ? -5.295 -0.635 5.241 1.00 86.06 89 ALA A CA 1
ATOM 680 C C . ALA A 1 89 ? -4.007 -0.273 5.992 1.00 86.06 89 ALA A C 1
ATOM 682 O O . ALA A 1 89 ? -2.899 -0.571 5.540 1.00 86.06 89 ALA A O 1
ATOM 683 N N . SER A 1 90 ? -4.138 0.323 7.174 1.00 83.06 90 SER A N 1
ATOM 684 C CA . SER A 1 90 ? -3.000 0.687 8.018 1.00 83.06 90 SER A CA 1
ATOM 685 C C . SER A 1 90 ? -2.215 -0.537 8.477 1.00 83.06 90 SER A C 1
ATOM 687 O O . SER A 1 90 ? -0.983 -0.518 8.429 1.00 83.06 90 SER A O 1
ATOM 689 N N . ILE A 1 91 ? -2.916 -1.619 8.826 1.00 83.88 91 ILE A N 1
ATOM 690 C CA . ILE A 1 91 ? -2.310 -2.902 9.205 1.00 83.88 91 ILE A CA 1
ATOM 691 C C . ILE A 1 91 ? -1.668 -3.579 7.993 1.00 83.88 91 ILE A C 1
ATOM 693 O O . ILE A 1 91 ? -0.514 -4.007 8.071 1.00 83.88 91 ILE A O 1
ATOM 697 N N . TYR A 1 92 ? -2.360 -3.600 6.848 1.00 84.81 92 TYR A N 1
ATOM 698 C CA . TYR A 1 92 ? -1.835 -4.133 5.585 1.00 84.81 92 TYR A CA 1
ATOM 699 C C . TYR A 1 92 ? -0.494 -3.486 5.188 1.00 84.81 92 TYR A C 1
ATOM 701 O O . TYR A 1 92 ? 0.405 -4.127 4.637 1.00 84.81 92 TYR A O 1
ATOM 709 N N . LEU A 1 93 ? -0.319 -2.199 5.492 1.00 83.06 93 LEU A N 1
ATOM 710 C CA . LEU A 1 93 ? 0.904 -1.473 5.170 1.00 83.06 93 LEU A CA 1
ATOM 711 C C . LEU A 1 93 ? 2.097 -1.817 6.063 1.00 83.06 93 LEU A C 1
ATOM 713 O O . LEU A 1 93 ? 3.222 -1.489 5.677 1.00 83.06 93 LEU A O 1
ATOM 717 N N . ILE A 1 94 ? 1.910 -2.456 7.221 1.00 82.94 94 ILE A N 1
ATOM 718 C CA . ILE A 1 94 ? 3.022 -2.768 8.129 1.00 82.94 94 ILE A CA 1
ATOM 719 C C . ILE A 1 94 ? 4.017 -3.722 7.441 1.00 82.94 94 ILE A C 1
ATOM 721 O O . ILE A 1 94 ? 5.182 -3.328 7.276 1.00 82.94 94 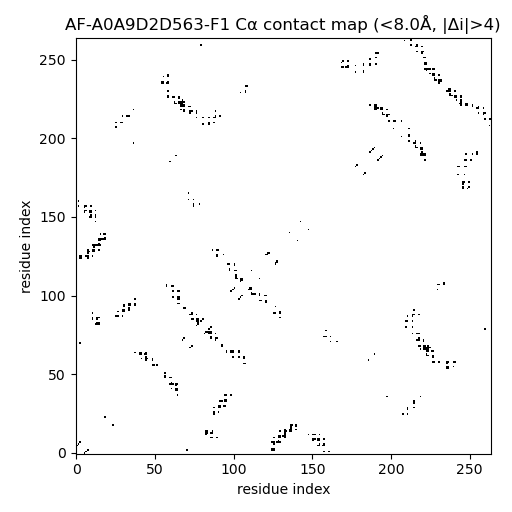ILE A O 1
ATOM 725 N N . PRO A 1 95 ? 3.614 -4.907 6.929 1.00 81.81 95 PRO A N 1
ATOM 726 C CA . PRO A 1 95 ? 4.544 -5.793 6.227 1.00 81.81 95 PRO A CA 1
ATOM 727 C C . PRO A 1 95 ? 5.100 -5.178 4.945 1.00 81.81 95 PRO A C 1
ATOM 729 O O . PRO A 1 95 ? 6.281 -5.352 4.636 1.00 81.81 95 PRO A O 1
ATOM 732 N N . GLN A 1 96 ? 4.293 -4.389 4.231 1.00 81.12 96 GLN A N 1
ATOM 733 C CA . GLN A 1 96 ? 4.746 -3.662 3.047 1.00 81.12 96 GLN A CA 1
ATOM 734 C C . GLN A 1 96 ? 5.891 -2.693 3.368 1.00 81.12 96 GLN A C 1
ATOM 736 O O . GLN A 1 96 ? 6.891 -2.653 2.652 1.00 81.12 96 GLN A O 1
ATOM 741 N N . ARG A 1 97 ? 5.785 -1.927 4.461 1.00 78.00 97 ARG A N 1
ATOM 742 C CA . ARG A 1 97 ? 6.832 -0.989 4.899 1.00 78.00 97 ARG A CA 1
ATOM 743 C C . ARG A 1 97 ? 8.093 -1.724 5.342 1.00 78.00 97 ARG A C 1
ATOM 745 O O . ARG A 1 97 ? 9.193 -1.288 5.000 1.00 78.00 97 ARG A O 1
ATOM 752 N N . VAL A 1 98 ? 7.955 -2.849 6.046 1.00 78.81 98 VAL A N 1
ATOM 753 C CA . VAL A 1 98 ? 9.097 -3.703 6.412 1.00 78.81 98 VAL A CA 1
ATOM 754 C C . VAL A 1 98 ? 9.815 -4.196 5.157 1.00 78.81 98 VAL A C 1
ATOM 756 O O . VAL A 1 98 ? 11.036 -4.060 5.055 1.00 78.81 98 VAL A O 1
ATOM 759 N N . MET A 1 99 ? 9.079 -4.713 4.171 1.00 79.00 99 MET A N 1
ATOM 760 C CA . MET A 1 99 ? 9.641 -5.210 2.911 1.00 79.00 99 MET A CA 1
ATOM 761 C C . MET A 1 99 ? 10.268 -4.102 2.066 1.00 79.00 99 MET A C 1
ATOM 763 O O . MET A 1 99 ? 11.331 -4.319 1.482 1.00 79.00 99 MET A O 1
ATOM 767 N N . MET A 1 100 ? 9.667 -2.911 2.057 1.00 75.25 100 MET A N 1
ATOM 768 C CA . MET A 1 100 ? 10.187 -1.724 1.381 1.00 75.25 100 MET A CA 1
ATOM 769 C C . MET A 1 100 ? 11.574 -1.334 1.898 1.00 75.25 100 MET A C 1
ATOM 771 O O . MET A 1 100 ? 12.506 -1.161 1.111 1.00 75.25 100 MET A O 1
ATOM 775 N N . TRP A 1 101 ? 11.733 -1.222 3.218 1.00 70.81 101 TRP A N 1
ATOM 776 C CA . TRP A 1 101 ? 13.008 -0.821 3.816 1.00 70.81 101 TRP A CA 1
ATOM 777 C C . TRP A 1 101 ? 14.036 -1.952 3.879 1.00 70.81 101 TRP A C 1
ATOM 779 O O . TRP A 1 101 ? 15.228 -1.660 3.920 1.00 70.81 101 TRP A O 1
ATOM 789 N N . SER A 1 102 ? 13.603 -3.215 3.856 1.00 76.00 102 SER A N 1
ATOM 790 C CA . SER A 1 102 ? 14.488 -4.383 3.826 1.00 76.00 102 SER A CA 1
ATOM 791 C C . SER A 1 102 ? 14.837 -4.810 2.401 1.00 76.00 102 SER A C 1
ATOM 793 O O . SER A 1 102 ? 15.843 -4.371 1.850 1.00 76.00 102 SER A O 1
ATOM 795 N N . SER A 1 103 ? 14.008 -5.658 1.793 1.00 67.25 103 SER A N 1
ATOM 796 C CA . SER A 1 103 ? 14.232 -6.231 0.466 1.00 67.25 103 SER A CA 1
ATOM 797 C C . SER A 1 103 ? 14.258 -5.169 -0.633 1.00 67.25 103 SER A C 1
ATOM 799 O O . SER A 1 103 ? 15.096 -5.245 -1.528 1.00 67.25 103 SER A O 1
ATOM 801 N N . GLY A 1 104 ? 13.398 -4.152 -0.537 1.00 67.44 104 GLY A N 1
ATOM 802 C CA . GLY A 1 104 ? 13.317 -3.073 -1.510 1.00 67.44 104 GLY A CA 1
ATOM 803 C C . GLY A 1 104 ? 14.589 -2.227 -1.528 1.00 67.44 104 GLY A C 1
ATOM 804 O O . GLY A 1 104 ? 15.199 -2.045 -2.580 1.00 67.44 104 GLY A O 1
ATOM 805 N N . LEU A 1 105 ? 15.045 -1.778 -0.357 1.00 69.81 105 LEU A N 1
ATOM 806 C CA . LEU A 1 105 ? 16.301 -1.042 -0.243 1.00 69.81 105 LEU A CA 1
ATOM 807 C C . LEU A 1 105 ? 17.499 -1.904 -0.655 1.00 69.81 105 LEU A C 1
ATOM 809 O O . LEU A 1 105 ? 18.344 -1.423 -1.401 1.00 69.81 105 LEU A O 1
ATOM 813 N N . ALA A 1 106 ? 17.535 -3.179 -0.254 1.00 70.88 106 ALA A N 1
ATOM 814 C CA . ALA A 1 106 ? 18.618 -4.101 -0.591 1.00 70.88 106 ALA A CA 1
ATOM 815 C C . ALA A 1 106 ? 18.786 -4.317 -2.105 1.00 70.88 106 ALA A C 1
ATOM 817 O O . ALA A 1 106 ? 19.910 -4.489 -2.574 1.00 70.88 106 ALA A O 1
ATOM 818 N N . ILE A 1 107 ? 17.699 -4.264 -2.888 1.00 68.75 107 ILE A N 1
ATOM 819 C CA . ILE A 1 107 ? 17.754 -4.324 -4.361 1.00 68.75 107 ILE A CA 1
ATOM 820 C C . ILE A 1 107 ? 18.559 -3.145 -4.934 1.00 68.75 107 ILE A C 1
ATOM 822 O O . ILE A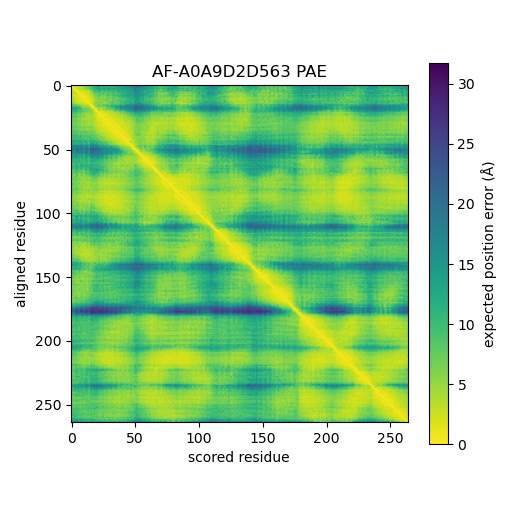 1 107 ? 19.282 -3.309 -5.923 1.00 68.75 107 ILE A O 1
ATOM 826 N N . PHE A 1 108 ? 18.472 -1.970 -4.308 1.00 65.62 108 PHE A N 1
ATOM 827 C CA . PHE A 1 108 ? 19.181 -0.769 -4.741 1.00 65.62 108 PHE A CA 1
ATOM 828 C C . PHE A 1 108 ? 20.571 -0.623 -4.109 1.00 65.62 108 PHE A C 1
ATOM 830 O O . PHE A 1 108 ? 21.536 -0.409 -4.841 1.00 65.62 108 PHE A O 1
ATOM 837 N N . SER A 1 109 ? 20.691 -0.785 -2.788 1.00 66.75 109 SER A N 1
ATOM 838 C CA . SER A 1 109 ? 21.920 -0.553 -2.017 1.00 66.75 109 SER A CA 1
ATOM 839 C C . SER A 1 109 ? 22.871 -1.747 -1.944 1.00 66.75 109 SER A C 1
ATOM 841 O O . SER A 1 109 ? 24.034 -1.561 -1.601 1.00 66.75 109 SER A O 1
ATOM 843 N N . GLY A 1 110 ? 22.394 -2.973 -2.187 1.00 63.31 110 GLY A N 1
ATOM 844 C CA . GLY A 1 110 ? 23.166 -4.204 -1.969 1.00 63.31 110 GLY A CA 1
ATOM 845 C C . GLY A 1 110 ? 23.452 -4.530 -0.495 1.00 63.31 110 GLY A C 1
ATOM 846 O O . GLY A 1 110 ? 24.037 -5.568 -0.202 1.00 63.31 110 GLY A O 1
ATOM 847 N N . THR A 1 111 ? 23.022 -3.682 0.443 1.00 62.03 111 THR A N 1
ATOM 848 C CA . THR A 1 111 ? 23.263 -3.818 1.884 1.00 62.03 111 THR A CA 1
ATOM 849 C C . THR A 1 111 ? 21.946 -3.830 2.651 1.00 62.03 111 THR A C 1
ATOM 851 O O . THR A 1 111 ? 21.042 -3.040 2.384 1.00 62.03 111 THR A O 1
ATOM 854 N N . THR A 1 112 ? 21.828 -4.745 3.615 1.00 64.88 112 THR A N 1
ATOM 855 C CA . THR A 1 112 ? 20.650 -4.868 4.486 1.00 64.88 112 THR A CA 1
ATOM 856 C C . THR A 1 112 ? 21.083 -4.664 5.931 1.00 64.88 112 THR A C 1
ATOM 858 O O . THR A 1 112 ? 21.571 -5.594 6.569 1.00 64.88 112 THR A O 1
ATOM 861 N N . ASP A 1 113 ? 20.902 -3.458 6.463 1.00 75.00 113 ASP A N 1
ATOM 862 C CA . ASP A 1 113 ? 21.132 -3.201 7.885 1.00 75.00 113 ASP A CA 1
ATOM 863 C C . ASP A 1 113 ? 19.830 -3.402 8.672 1.00 75.00 113 ASP A C 1
ATOM 865 O O . ASP A 1 113 ? 18.952 -2.537 8.702 1.00 75.00 113 ASP A O 1
ATOM 869 N N . ARG A 1 114 ? 19.699 -4.572 9.312 1.00 72.31 114 ARG A N 1
ATOM 870 C CA . ARG A 1 114 ? 18.492 -4.963 10.060 1.00 72.31 114 ARG A CA 1
ATOM 871 C C . ARG A 1 114 ? 18.150 -3.986 11.188 1.00 72.31 114 ARG A C 1
ATOM 873 O O . ARG A 1 114 ? 16.967 -3.743 11.417 1.00 72.31 114 ARG A O 1
ATOM 880 N N . LYS A 1 115 ? 19.147 -3.394 11.863 1.00 73.00 115 LYS A N 1
ATOM 881 C CA . LYS A 1 115 ? 18.903 -2.424 12.947 1.00 73.00 115 LYS A CA 1
ATOM 882 C C . LYS A 1 115 ? 18.367 -1.108 12.392 1.00 73.00 115 LYS A C 1
ATOM 884 O O . LYS A 1 115 ? 17.397 -0.570 12.923 1.00 73.00 115 LYS A O 1
ATOM 889 N N . ALA A 1 116 ? 18.951 -0.615 11.301 1.00 73.69 116 ALA A N 1
ATOM 890 C CA . ALA A 1 116 ? 18.471 0.596 10.642 1.00 73.69 116 ALA A CA 1
ATOM 891 C C . ALA A 1 116 ? 17.066 0.413 10.045 1.00 73.69 116 ALA A C 1
ATOM 893 O O . ALA A 1 116 ? 16.259 1.340 10.094 1.00 73.69 116 ALA A O 1
ATOM 894 N N . ILE A 1 117 ? 16.759 -0.778 9.520 1.00 72.50 117 ILE A N 1
ATOM 895 C CA . ILE A 1 117 ? 15.427 -1.131 9.012 1.00 72.50 117 ILE A CA 1
ATOM 896 C C . ILE A 1 117 ? 14.404 -1.090 10.139 1.00 72.50 117 ILE A C 1
ATOM 898 O O . ILE A 1 117 ? 13.415 -0.371 10.021 1.00 72.50 117 ILE A O 1
ATOM 902 N N . LEU A 1 118 ? 14.658 -1.807 11.238 1.00 72.88 118 LEU A N 1
ATOM 903 C CA . LEU A 1 118 ? 13.727 -1.853 12.362 1.00 72.88 118 LEU A CA 1
ATOM 904 C C . LEU A 1 118 ? 13.502 -0.453 12.940 1.00 72.88 118 LEU A C 1
ATOM 906 O O . LEU A 1 118 ? 12.360 -0.059 13.146 1.00 72.88 118 LEU A O 1
ATOM 910 N N . LYS A 1 119 ? 14.572 0.341 13.086 1.00 75.06 119 LYS A N 1
ATOM 911 C CA . LYS A 1 119 ? 14.466 1.739 13.515 1.00 75.06 119 LYS A CA 1
ATOM 912 C C . LYS A 1 119 ? 13.586 2.551 12.565 1.00 75.06 119 LYS A C 1
ATOM 914 O O . LYS A 1 119 ? 12.669 3.202 13.034 1.00 75.06 119 LYS A O 1
ATOM 919 N N . LYS A 1 120 ? 13.811 2.491 11.248 1.00 73.94 120 LYS A N 1
ATOM 920 C CA . LYS A 1 120 ? 13.030 3.262 10.260 1.00 73.94 120 LYS A CA 1
ATOM 921 C C . LYS A 1 120 ? 11.560 2.866 10.197 1.00 73.94 120 LYS A C 1
ATOM 923 O O . LYS A 1 120 ? 10.720 3.731 9.969 1.00 73.94 120 LYS A O 1
ATOM 928 N N . VAL A 1 121 ? 11.270 1.577 10.357 1.00 72.69 121 VAL A N 1
ATOM 929 C CA . VAL A 1 121 ? 9.905 1.045 10.397 1.00 72.69 121 VAL A CA 1
ATOM 930 C C . VAL A 1 121 ? 9.208 1.531 11.669 1.00 72.69 121 VAL A C 1
ATOM 932 O O . VAL A 1 121 ? 8.166 2.166 11.566 1.00 72.69 121 VAL A O 1
ATOM 935 N N . LEU A 1 122 ? 9.816 1.339 12.843 1.00 72.50 122 LEU A N 1
ATOM 936 C CA . LEU A 1 122 ? 9.229 1.757 14.121 1.00 72.50 122 LEU A CA 1
ATOM 937 C C . LEU A 1 122 ? 9.101 3.281 14.250 1.00 72.50 122 LEU A C 1
ATOM 939 O O . LEU A 1 122 ? 8.136 3.769 14.816 1.00 72.50 122 LEU A O 1
ATOM 943 N N . THR A 1 123 ? 10.023 4.062 13.679 1.00 74.00 123 THR A N 1
ATOM 944 C CA . THR A 1 123 ? 9.917 5.533 13.684 1.00 74.00 123 THR A CA 1
ATOM 945 C C . THR A 1 123 ? 8.958 6.076 12.622 1.00 74.00 123 THR A C 1
ATOM 947 O O . THR A 1 123 ? 8.848 7.291 12.463 1.00 74.00 123 THR A O 1
ATOM 950 N N . HIS A 1 124 ? 8.317 5.219 11.821 1.00 72.50 124 HIS A N 1
ATOM 951 C CA . HIS A 1 124 ? 7.452 5.685 10.748 1.00 72.50 124 HIS A CA 1
ATOM 952 C C . HIS A 1 124 ? 6.137 6.233 11.331 1.00 72.50 124 HIS A C 1
ATOM 954 O O . HIS A 1 124 ? 5.425 5.486 12.002 1.00 72.50 124 HIS A O 1
ATOM 960 N N . PRO A 1 125 ? 5.729 7.477 11.010 1.00 70.88 125 PRO A N 1
ATOM 961 C CA . PRO A 1 125 ? 4.577 8.126 11.643 1.00 70.88 125 PRO A CA 1
ATOM 962 C C . PRO A 1 125 ? 3.268 7.335 11.491 1.00 70.88 125 PRO A C 1
ATOM 964 O O . PRO A 1 125 ? 2.505 7.241 12.440 1.00 70.88 125 PRO A O 1
ATOM 967 N N . CYS A 1 126 ? 3.027 6.685 10.344 1.00 69.06 126 CYS A N 1
ATOM 968 C CA . CYS A 1 126 ? 1.862 5.802 10.172 1.00 69.06 126 CYS A CA 1
ATOM 969 C C . CYS A 1 126 ? 1.880 4.530 11.043 1.00 69.06 126 CYS A C 1
ATOM 971 O O . CYS A 1 126 ? 0.814 4.029 11.372 1.00 69.06 126 CYS A O 1
ATOM 973 N N . ILE A 1 127 ? 3.057 3.985 11.376 1.00 76.00 127 ILE A N 1
ATOM 974 C CA . ILE A 1 127 ? 3.164 2.789 12.231 1.00 76.00 127 ILE A CA 1
ATOM 975 C C . ILE A 1 127 ? 2.947 3.196 13.683 1.00 76.00 127 ILE A C 1
ATOM 977 O O . ILE A 1 127 ? 2.115 2.598 14.350 1.00 76.00 127 ILE A O 1
ATOM 981 N N . ILE A 1 128 ? 3.584 4.288 14.115 1.00 78.81 128 ILE A N 1
ATOM 982 C CA . ILE A 1 128 ? 3.342 4.891 15.432 1.00 78.81 128 ILE A CA 1
ATOM 983 C C . ILE A 1 128 ? 1.852 5.217 15.602 1.00 78.81 128 ILE A C 1
ATOM 985 O O . ILE A 1 128 ? 1.261 4.897 16.624 1.00 78.81 128 ILE A O 1
ATOM 989 N N . ALA A 1 129 ? 1.216 5.798 14.582 1.00 78.69 129 ALA A N 1
ATOM 990 C CA . ALA A 1 129 ? -0.220 6.071 14.590 1.00 78.69 129 ALA A CA 1
ATOM 991 C C . ALA A 1 129 ? -1.078 4.802 14.689 1.00 78.69 129 ALA A C 1
ATOM 993 O O . ALA A 1 129 ? -2.089 4.814 15.380 1.00 78.69 129 ALA A O 1
ATOM 994 N N . CYS A 1 130 ? -0.679 3.712 14.027 1.00 77.25 130 CYS A N 1
ATOM 995 C CA . CYS A 1 130 ? -1.361 2.424 14.127 1.00 77.25 130 CYS A CA 1
ATOM 996 C C . CYS A 1 130 ? -1.213 1.811 15.528 1.00 77.25 130 CYS A C 1
ATOM 998 O O . CYS A 1 130 ? -2.182 1.286 16.061 1.00 77.25 130 CYS A O 1
ATOM 1000 N N . GLU A 1 131 ? -0.030 1.901 16.141 1.00 80.69 131 GLU A N 1
ATOM 1001 C CA . GLU A 1 131 ? 0.214 1.428 17.510 1.00 80.69 131 GLU A CA 1
ATOM 1002 C C . GLU A 1 131 ? -0.574 2.249 18.538 1.00 80.69 131 GLU A C 1
ATOM 1004 O O . GLU A 1 131 ? -1.252 1.676 19.388 1.00 80.69 131 GLU A O 1
ATOM 1009 N N . ILE A 1 132 ? -0.550 3.582 18.426 1.00 81.56 132 ILE A N 1
ATOM 1010 C CA . ILE A 1 132 ? -1.359 4.482 19.262 1.00 81.56 132 ILE A CA 1
ATOM 1011 C C . ILE A 1 132 ? -2.850 4.190 19.065 1.00 81.56 132 ILE A C 1
ATOM 1013 O O . ILE A 1 132 ? -3.578 4.069 20.045 1.00 81.56 132 ILE A O 1
ATOM 1017 N N . GLY A 1 133 ? -3.297 4.036 17.817 1.00 78.38 133 GLY A N 1
ATOM 1018 C CA . GLY A 1 133 ? -4.679 3.699 17.486 1.00 78.38 133 GLY A CA 1
ATOM 1019 C C . GLY A 1 133 ? -5.118 2.371 18.103 1.00 78.38 133 GLY A C 1
ATOM 1020 O O . GLY A 1 133 ? -6.150 2.319 18.762 1.00 78.38 133 GLY A O 1
ATOM 1021 N N . LEU A 1 134 ? -4.305 1.318 17.982 1.00 79.31 134 LEU A N 1
ATOM 1022 C CA . LEU A 1 134 ? -4.575 0.022 18.609 1.00 79.31 134 LEU A CA 1
ATOM 1023 C C . LEU A 1 134 ? -4.627 0.122 20.139 1.00 79.31 134 LEU A C 1
ATOM 1025 O O . LEU A 1 134 ? -5.532 -0.440 20.750 1.00 79.31 134 LEU A O 1
ATOM 1029 N N . LEU A 1 135 ? -3.700 0.851 20.770 1.00 82.19 135 LEU A N 1
ATOM 1030 C CA . LEU A 1 135 ? -3.716 1.074 22.221 1.00 82.19 135 LEU A CA 1
ATOM 1031 C C . LEU A 1 135 ? -4.989 1.799 22.675 1.00 82.19 135 LEU A C 1
ATOM 1033 O O . LEU A 1 135 ? -5.598 1.392 23.664 1.00 82.19 135 LEU A O 1
ATOM 1037 N N . LEU A 1 136 ? -5.418 2.833 21.950 1.00 79.69 136 LEU A N 1
ATOM 1038 C CA . LEU A 1 136 ? -6.677 3.535 22.217 1.00 79.69 136 LEU A CA 1
ATOM 1039 C C . LEU A 1 136 ? -7.888 2.607 22.036 1.00 79.69 136 LEU A C 1
ATOM 1041 O O . LEU A 1 136 ? -8.766 2.586 22.894 1.00 79.69 136 LEU A O 1
ATOM 1045 N N . MET A 1 137 ? -7.888 1.764 21.000 1.00 77.44 137 MET A N 1
ATOM 1046 C CA . MET A 1 137 ? -8.934 0.763 20.767 1.00 77.44 137 MET A CA 1
ATOM 1047 C C . MET A 1 137 ? -9.026 -0.265 21.906 1.00 77.44 137 MET A C 1
ATOM 1049 O O . MET A 1 137 ? -10.123 -0.624 22.322 1.00 77.44 137 MET A O 1
ATOM 1053 N N . PHE A 1 138 ? -7.897 -0.739 22.444 1.00 77.62 138 PHE A N 1
ATOM 1054 C CA . PHE A 1 138 ? -7.890 -1.694 23.563 1.00 77.62 138 PHE A CA 1
ATOM 1055 C C . PHE A 1 138 ? -8.284 -1.061 24.893 1.00 77.62 138 PHE A C 1
ATOM 1057 O O . PHE A 1 138 ? -8.965 -1.685 25.702 1.00 77.62 138 PHE A O 1
ATOM 1064 N N . THR A 1 139 ? -7.820 0.161 25.137 1.00 78.06 139 THR A N 1
ATOM 1065 C CA . THR A 1 139 ? -8.083 0.865 26.394 1.00 78.06 139 THR A CA 1
ATOM 1066 C C . THR A 1 139 ? -9.477 1.490 26.427 1.00 78.06 139 THR A C 1
ATOM 1068 O O . THR A 1 139 ? -9.948 1.811 27.514 1.00 78.06 139 THR A O 1
ATOM 1071 N N . GLN A 1 140 ? -10.136 1.641 25.265 1.00 72.38 140 GLN A N 1
ATOM 1072 C CA . GLN A 1 140 ? -11.435 2.313 25.101 1.00 72.38 140 GLN A CA 1
ATOM 1073 C C . GLN A 1 140 ? -11.464 3.690 25.792 1.00 72.38 140 GLN A C 1
ATOM 1075 O O . GLN A 1 140 ? -12.506 4.172 26.236 1.00 72.38 140 GLN A O 1
ATOM 1080 N N . VAL A 1 141 ? -10.293 4.327 25.916 1.00 73.69 141 VAL A N 1
ATOM 1081 C CA . VAL A 1 141 ? -10.155 5.638 26.548 1.00 73.69 141 VAL A CA 1
ATOM 1082 C C . VAL A 1 141 ? -10.733 6.668 25.595 1.00 73.69 141 VAL A C 1
ATOM 1084 O O . VAL A 1 141 ? -10.212 6.873 24.499 1.00 73.69 141 VAL A O 1
ATOM 1087 N N . GLN A 1 142 ? -11.802 7.327 26.033 1.00 66.19 142 GLN A N 1
ATOM 1088 C CA . GLN A 1 142 ? -12.374 8.447 25.302 1.00 66.19 142 GLN A CA 1
ATOM 1089 C C . GLN A 1 142 ? -11.369 9.597 25.292 1.00 66.19 142 GLN A C 1
ATOM 1091 O O . GLN A 1 142 ? -10.896 10.053 26.339 1.00 66.19 142 GLN A O 1
ATOM 1096 N N . LEU A 1 143 ? -10.999 10.031 24.091 1.00 70.88 143 LEU A N 1
ATOM 1097 C CA . LEU A 1 143 ? -10.161 11.205 23.916 1.00 70.88 143 LEU A CA 1
ATOM 1098 C C . LEU A 1 143 ? -10.955 12.459 24.326 1.00 70.88 143 LEU A C 1
ATOM 1100 O O . LEU A 1 143 ? -12.169 12.495 24.160 1.00 70.88 143 LEU A O 1
ATOM 1104 N N . PRO A 1 144 ? -10.293 13.509 24.842 1.00 76.62 144 PRO A N 1
ATOM 1105 C CA . PRO A 1 144 ? -10.955 14.781 25.114 1.00 76.62 144 PRO A CA 1
ATOM 1106 C C . PRO A 1 144 ? -11.624 15.342 23.851 1.00 76.62 144 PRO A C 1
ATOM 1108 O O . PRO A 1 144 ? -10.991 15.346 22.793 1.00 76.62 144 PRO A O 1
ATOM 1111 N N . ASP A 1 145 ? -12.821 15.926 23.975 1.00 75.00 145 ASP A N 1
ATOM 1112 C CA . ASP A 1 145 ? -13.616 16.475 22.857 1.00 75.00 145 ASP A CA 1
ATOM 1113 C C . ASP A 1 145 ? -12.820 17.351 21.875 1.00 75.00 145 ASP A C 1
ATOM 1115 O O . ASP A 1 145 ? -13.075 17.369 20.671 1.00 75.00 145 ASP A O 1
ATOM 1119 N N . PHE A 1 146 ? -11.848 18.117 22.379 1.00 77.06 146 PHE A N 1
ATOM 1120 C CA . PHE A 1 146 ? -10.993 18.960 21.543 1.00 77.06 146 PHE A CA 1
ATOM 1121 C C . PHE A 1 146 ? -10.105 18.140 20.593 1.00 77.06 146 PHE A C 1
ATOM 1123 O O . PHE A 1 146 ? -9.946 18.500 19.425 1.00 77.06 146 PHE A O 1
ATOM 1130 N N . LEU A 1 147 ? -9.534 17.033 21.075 1.00 78.06 147 LEU A N 1
ATOM 1131 C CA . LEU A 1 147 ? -8.693 16.145 20.275 1.00 78.06 147 LEU A CA 1
ATOM 1132 C C . LEU A 1 147 ? -9.528 15.399 19.238 1.00 78.06 147 LEU A C 1
ATOM 1134 O O . LEU A 1 147 ? -9.135 15.362 18.076 1.00 78.06 147 LEU A O 1
ATOM 1138 N N . GLU A 1 148 ? -10.696 14.891 19.623 1.00 75.12 148 GLU A N 1
ATOM 1139 C CA . GLU A 1 148 ? -11.603 14.193 18.708 1.00 75.12 148 GLU A CA 1
ATOM 1140 C C . GLU A 1 148 ? -12.059 15.103 17.558 1.00 75.12 148 GLU A C 1
ATOM 1142 O O . GLU A 1 148 ? -11.856 14.774 16.390 1.00 75.12 148 GLU A O 1
ATOM 1147 N N . LYS A 1 149 ? -12.517 16.325 17.863 1.00 77.81 149 LYS A N 1
ATOM 1148 C CA . LYS A 1 149 ? -12.894 17.317 16.837 1.00 77.81 149 LYS A CA 1
ATOM 1149 C C . LYS A 1 149 ? -11.733 17.707 15.921 1.00 77.81 149 LYS A C 1
ATOM 1151 O O . LYS A 1 149 ? -11.937 17.978 14.733 1.00 77.81 149 LYS A O 1
ATOM 1156 N N . THR A 1 150 ? -10.513 17.746 16.456 1.00 79.50 150 THR A N 1
ATOM 1157 C CA . THR A 1 150 ? -9.308 18.028 15.664 1.00 79.50 150 THR A CA 1
ATOM 1158 C C . THR A 1 150 ? -8.998 16.870 14.713 1.00 79.50 150 THR A C 1
ATOM 1160 O O . THR A 1 150 ? -8.717 17.107 13.537 1.00 79.50 150 THR A O 1
ATOM 1163 N N . LEU A 1 151 ? -9.088 15.626 15.194 1.00 77.50 151 LEU A N 1
ATOM 1164 C CA . LEU A 1 151 ? -8.891 14.419 14.387 1.00 77.50 151 LEU A CA 1
ATOM 1165 C C . LEU A 1 151 ? -9.953 14.294 13.290 1.00 77.50 151 LEU A C 1
ATOM 1167 O O . LEU A 1 151 ? -9.600 14.024 12.143 1.00 77.50 151 LEU A O 1
ATOM 1171 N N . ASP A 1 152 ? -11.219 14.562 13.609 1.00 76.38 152 ASP A N 1
ATOM 1172 C CA . ASP A 1 152 ? -12.326 14.589 12.648 1.00 76.38 152 ASP A CA 1
ATOM 1173 C C . ASP A 1 152 ? -12.092 15.618 11.542 1.00 76.38 152 ASP A C 1
ATOM 1175 O O . ASP A 1 152 ? -12.203 15.311 10.353 1.00 76.38 152 ASP A O 1
ATOM 1179 N N . SER A 1 153 ? -11.703 16.837 11.922 1.00 78.81 153 SER A N 1
ATOM 1180 C CA . SER A 1 153 ? -11.429 17.912 10.966 1.00 78.81 153 SER A CA 1
ATOM 1181 C C . SER A 1 153 ? -10.262 17.560 10.040 1.00 78.81 153 SER A C 1
ATOM 1183 O O . SER A 1 153 ? -10.331 17.804 8.834 1.00 78.81 153 SER A O 1
ATOM 1185 N N . LEU A 1 154 ? -9.202 16.940 10.573 1.00 77.56 154 LEU A N 1
ATOM 1186 C CA . LEU A 1 154 ? -8.054 16.499 9.777 1.00 77.56 154 LEU A CA 1
ATOM 1187 C C . LEU A 1 154 ? -8.401 15.324 8.857 1.00 77.56 154 LEU A C 1
ATOM 1189 O O . LEU A 1 154 ? -7.970 15.307 7.705 1.00 77.56 154 LEU A O 1
ATOM 1193 N N . SER A 1 155 ? -9.179 14.363 9.351 1.00 68.62 155 SER A N 1
ATOM 1194 C CA . SER A 1 155 ? -9.638 13.201 8.588 1.00 68.62 155 SER A CA 1
ATOM 1195 C C . SER A 1 155 ? -10.523 13.622 7.413 1.00 68.62 155 SER A C 1
ATOM 1197 O O . SER A 1 155 ? -10.257 13.228 6.282 1.00 68.62 155 SER A O 1
ATOM 1199 N N . ASN A 1 156 ? -11.463 14.549 7.616 1.00 75.38 156 ASN A N 1
ATOM 1200 C CA . ASN A 1 156 ? -12.300 15.070 6.529 1.00 75.38 156 ASN A CA 1
ATOM 1201 C C . ASN A 1 156 ? -11.480 15.787 5.437 1.00 75.38 156 ASN A C 1
ATOM 1203 O O . ASN A 1 156 ? -11.837 15.761 4.258 1.00 75.38 156 ASN A O 1
ATOM 1207 N N . CYS A 1 157 ? -10.341 16.389 5.799 1.00 77.31 157 CYS A N 1
ATOM 1208 C CA . CYS A 1 157 ? -9.416 16.975 4.826 1.00 77.31 157 CYS A CA 1
ATOM 1209 C C . CYS A 1 157 ? -8.652 15.922 4.005 1.00 77.31 157 CYS A C 1
ATOM 1211 O O . CYS A 1 157 ? -8.140 16.246 2.929 1.00 77.31 157 CYS A O 1
ATOM 1213 N N . ASN A 1 158 ? -8.545 14.679 4.489 1.00 72.56 158 ASN A N 1
ATOM 1214 C CA . ASN A 1 158 ? -7.767 13.628 3.839 1.00 72.56 158 ASN A CA 1
ATOM 1215 C C . ASN A 1 158 ? -8.297 13.326 2.435 1.00 72.56 158 ASN A C 1
ATOM 1217 O O . ASN A 1 158 ? -7.508 13.257 1.493 1.00 72.56 158 ASN A O 1
ATOM 1221 N N . THR A 1 159 ? -9.617 13.237 2.263 1.00 69.94 159 THR A N 1
ATOM 1222 C CA . THR A 1 159 ? -10.251 12.978 0.962 1.00 69.94 159 THR A CA 1
ATOM 1223 C C . THR A 1 159 ? -9.930 14.074 -0.055 1.00 69.94 159 THR A C 1
ATOM 1225 O O . THR A 1 159 ? -9.444 13.781 -1.150 1.00 69.94 159 THR A O 1
ATOM 1228 N N . ALA A 1 160 ? -10.116 15.346 0.319 1.00 76.06 160 ALA A N 1
ATOM 1229 C CA . ALA A 1 160 ? -9.846 16.487 -0.558 1.00 76.06 160 ALA A CA 1
ATOM 1230 C C . ALA A 1 160 ? -8.365 16.561 -0.965 1.00 76.06 160 ALA A C 1
ATOM 1232 O O . ALA A 1 160 ? -8.032 16.742 -2.137 1.00 76.06 160 ALA A O 1
ATOM 1233 N N . LEU A 1 161 ? -7.460 16.355 -0.007 1.00 73.75 161 LEU A N 1
ATOM 1234 C CA . LEU A 1 161 ? -6.025 16.343 -0.280 1.00 73.75 161 LEU A CA 1
ATOM 1235 C C . LEU A 1 161 ? -5.599 15.151 -1.127 1.00 73.75 161 LEU A C 1
ATOM 1237 O O . LEU A 1 161 ? -4.671 15.271 -1.920 1.00 73.75 161 LEU A O 1
ATOM 1241 N N . SER A 1 162 ? -6.280 14.021 -0.997 1.00 66.62 162 SER A N 1
ATOM 1242 C CA . SER A 1 162 ? -5.988 12.836 -1.796 1.00 66.62 162 SER A CA 1
ATOM 1243 C C . SER A 1 162 ? -6.396 13.028 -3.248 1.00 66.62 162 SER A C 1
ATOM 1245 O O . SER A 1 162 ? -5.603 12.726 -4.137 1.00 66.62 162 SER A O 1
ATOM 1247 N N . MET A 1 163 ? -7.560 13.635 -3.504 1.00 70.12 163 MET A N 1
ATOM 1248 C CA . MET A 1 163 ? -7.948 14.057 -4.855 1.00 70.12 163 MET A CA 1
ATOM 1249 C C . MET A 1 163 ? -6.955 15.069 -5.442 1.00 70.12 163 MET A C 1
ATOM 1251 O O . MET A 1 163 ? -6.592 14.966 -6.613 1.00 70.12 163 MET A O 1
ATOM 1255 N N . LEU A 1 164 ? -6.447 15.999 -4.626 1.00 75.88 164 LEU A N 1
ATOM 1256 C CA . LEU A 1 164 ? -5.422 16.959 -5.043 1.00 75.88 164 LEU A CA 1
ATOM 1257 C C . LEU A 1 164 ? -4.103 16.254 -5.400 1.00 75.88 164 LEU A C 1
ATOM 1259 O O . LEU A 1 164 ? -3.530 16.526 -6.452 1.00 75.88 164 LEU A O 1
ATOM 1263 N N . VAL A 1 165 ? -3.637 15.306 -4.579 1.00 69.31 165 VAL A N 1
ATOM 1264 C CA . VAL A 1 165 ? -2.437 14.496 -4.863 1.00 69.31 165 VAL A CA 1
ATOM 1265 C C . VAL A 1 165 ? -2.597 13.704 -6.157 1.00 69.31 165 VAL A C 1
ATOM 1267 O O . VAL A 1 165 ? -1.683 13.702 -6.979 1.00 69.31 165 VAL A O 1
ATOM 1270 N N . ILE A 1 166 ? -3.759 13.087 -6.374 1.00 66.38 166 ILE A N 1
ATOM 1271 C CA . ILE A 1 166 ? -4.074 12.395 -7.627 1.00 66.38 166 ILE A CA 1
ATOM 1272 C C . ILE A 1 166 ? -4.000 13.371 -8.814 1.00 66.38 166 ILE A C 1
ATOM 1274 O O . ILE A 1 166 ? -3.360 13.064 -9.820 1.00 66.38 166 ILE A O 1
ATOM 1278 N N . GLY A 1 167 ? -4.583 14.566 -8.679 1.00 69.25 167 GLY A N 1
ATOM 1279 C CA . GLY A 1 167 ? -4.539 15.617 -9.699 1.00 69.25 167 GLY A CA 1
ATOM 1280 C C . GLY A 1 167 ? -3.125 16.129 -10.000 1.00 69.25 167 GLY A C 1
ATOM 1281 O O . GLY A 1 167 ? -2.787 16.341 -11.163 1.00 69.25 167 GLY A O 1
ATOM 1282 N N . MET A 1 168 ? -2.265 16.269 -8.988 1.00 70.81 168 MET A N 1
ATOM 1283 C CA . MET A 1 168 ? -0.856 16.640 -9.183 1.00 70.81 168 MET A CA 1
ATOM 1284 C C . MET A 1 168 ? -0.090 15.565 -9.954 1.00 70.81 168 MET A C 1
ATOM 1286 O O . MET A 1 168 ? 0.635 15.891 -10.891 1.00 70.81 168 MET A O 1
ATOM 1290 N N . ILE A 1 169 ? -0.291 14.286 -9.616 1.00 67.12 169 ILE A N 1
ATOM 1291 C CA . ILE A 1 169 ? 0.336 13.184 -10.357 1.00 67.12 169 ILE A CA 1
ATOM 1292 C C . ILE A 1 169 ? -0.142 13.185 -11.816 1.00 67.12 169 ILE A C 1
ATOM 1294 O O . ILE A 1 169 ? 0.658 12.944 -12.719 1.00 67.12 169 ILE A O 1
ATOM 1298 N N . LEU A 1 170 ? -1.420 13.503 -12.059 1.00 66.75 170 LEU A N 1
ATOM 1299 C CA . LEU A 1 170 ? -1.976 13.632 -13.406 1.00 66.75 170 LEU A CA 1
ATOM 1300 C C . LEU A 1 170 ? -1.314 14.774 -14.199 1.00 66.75 170 LEU A C 1
ATOM 1302 O O . LEU A 1 170 ? -0.996 14.602 -15.374 1.00 66.75 170 LEU A O 1
ATOM 1306 N N . ALA A 1 171 ? -1.070 15.920 -13.559 1.00 73.25 171 ALA A N 1
ATOM 1307 C CA . ALA A 1 171 ? -0.431 17.077 -14.186 1.00 73.25 171 ALA A CA 1
ATOM 1308 C C . ALA A 1 171 ? 1.028 16.809 -14.603 1.00 73.25 171 ALA A C 1
ATOM 1310 O O . ALA A 1 171 ? 1.526 17.407 -15.557 1.00 73.25 171 ALA A O 1
ATOM 1311 N N . GLU A 1 172 ? 1.711 15.884 -13.927 1.00 66.12 172 GLU A N 1
ATOM 1312 C CA . GLU A 1 172 ? 3.080 15.478 -14.262 1.00 66.12 172 GLU A CA 1
ATOM 1313 C C . GLU A 1 172 ? 3.159 14.472 -15.432 1.00 66.12 172 GLU A C 1
ATOM 1315 O O . GLU A 1 172 ? 4.258 14.154 -15.905 1.00 66.12 172 GLU A O 1
ATOM 1320 N N . ILE A 1 173 ? 2.023 13.986 -15.956 1.00 65.00 173 ILE A N 1
ATOM 1321 C CA . ILE A 1 173 ? 1.996 13.016 -17.059 1.00 65.00 173 ILE A CA 1
ATOM 1322 C C . ILE A 1 173 ? 2.461 13.668 -18.367 1.00 65.00 173 ILE A C 1
ATOM 1324 O O . ILE A 1 173 ? 1.729 14.384 -19.049 1.00 65.00 173 ILE A O 1
ATOM 1328 N N . LYS A 1 174 ? 3.673 13.318 -18.806 1.00 64.12 174 LYS A N 1
ATOM 1329 C CA . LYS A 1 174 ? 4.155 13.618 -20.162 1.00 64.12 174 LYS A CA 1
ATOM 1330 C C . LYS A 1 174 ? 3.851 12.445 -21.092 1.00 64.12 174 LYS A C 1
ATOM 1332 O O . LYS A 1 174 ? 4.604 11.478 -21.163 1.00 64.12 174 LYS A O 1
ATOM 1337 N N . VAL A 1 175 ? 2.745 12.557 -21.833 1.00 58.91 175 VAL A N 1
ATOM 1338 C CA . VAL A 1 175 ? 2.173 11.487 -22.681 1.00 58.91 175 VAL A CA 1
ATOM 1339 C C . VAL A 1 175 ? 3.120 11.002 -23.794 1.00 58.91 175 VAL A C 1
ATOM 1341 O O . VAL A 1 175 ? 3.030 9.865 -24.251 1.00 58.91 175 VAL A O 1
ATOM 1344 N N . LYS A 1 176 ? 4.071 11.848 -24.209 1.00 55.72 176 LYS A N 1
ATOM 1345 C CA . LYS A 1 176 ? 4.885 11.657 -25.421 1.00 55.72 176 LYS A CA 1
ATOM 1346 C C . LYS A 1 176 ? 5.938 10.537 -25.371 1.00 55.72 176 LYS A C 1
ATOM 1348 O O . LYS A 1 176 ? 6.525 10.261 -26.407 1.00 55.72 176 LYS A O 1
ATOM 1353 N N . GLU A 1 177 ? 6.162 9.857 -24.242 1.00 57.09 177 GLU A N 1
ATOM 1354 C CA . GLU A 1 177 ? 7.177 8.783 -24.154 1.00 57.09 177 GLU A CA 1
ATOM 1355 C C . GLU A 1 177 ? 6.742 7.540 -23.343 1.00 57.09 177 GLU A C 1
ATOM 1357 O O . GLU A 1 177 ? 7.583 6.868 -22.739 1.00 57.09 177 GLU A O 1
ATOM 1362 N N . LEU A 1 178 ? 5.435 7.252 -23.279 1.00 59.50 178 LEU A N 1
ATOM 1363 C CA . LEU A 1 178 ? 4.856 6.239 -22.376 1.00 59.50 178 LEU A CA 1
ATOM 1364 C C . LEU A 1 178 ? 4.663 4.837 -22.985 1.00 59.50 178 LEU A C 1
ATOM 1366 O O . LEU A 1 178 ? 4.388 3.888 -22.253 1.00 59.50 178 LEU A O 1
ATOM 1370 N N . ALA A 1 179 ? 4.801 4.675 -24.301 1.00 58.69 179 ALA A N 1
ATOM 1371 C CA . ALA A 1 179 ? 4.513 3.414 -24.986 1.00 58.69 179 ALA A CA 1
ATOM 1372 C C . ALA A 1 179 ? 5.727 2.468 -25.014 1.00 58.69 179 ALA A C 1
ATOM 1374 O O . ALA A 1 179 ? 6.226 2.110 -26.076 1.00 58.69 179 ALA A O 1
ATOM 1375 N N . ASP A 1 180 ? 6.207 2.063 -23.838 1.00 71.44 180 ASP A N 1
ATOM 1376 C CA . ASP A 1 180 ? 7.201 0.993 -23.717 1.00 71.44 180 ASP A CA 1
ATOM 1377 C C . ASP A 1 180 ? 6.482 -0.328 -23.401 1.00 71.44 180 ASP A C 1
ATOM 1379 O O . ASP A 1 180 ? 5.696 -0.416 -22.453 1.00 71.44 180 ASP A O 1
ATOM 1383 N N . ARG A 1 181 ? 6.748 -1.387 -24.178 1.00 76.62 181 ARG A N 1
ATOM 1384 C CA . ARG A 1 181 ? 6.081 -2.701 -24.024 1.00 76.62 181 ARG A CA 1
ATOM 1385 C C . ARG A 1 181 ? 6.234 -3.266 -22.605 1.00 76.62 181 ARG A C 1
ATOM 1387 O O . ARG A 1 181 ? 5.339 -3.939 -22.091 1.00 76.62 181 ARG A O 1
ATOM 1394 N N . GLU A 1 182 ? 7.357 -2.965 -21.961 1.00 75.31 182 GLU A N 1
ATOM 1395 C CA . GLU A 1 182 ? 7.674 -3.360 -20.585 1.00 75.31 182 GLU A CA 1
ATOM 1396 C C . GLU A 1 182 ? 6.812 -2.627 -19.550 1.00 75.31 182 GLU A C 1
ATOM 1398 O O . GLU A 1 182 ? 6.351 -3.255 -18.598 1.00 75.31 182 GLU A O 1
ATOM 1403 N N . LEU A 1 183 ? 6.533 -1.334 -19.762 1.00 77.25 183 LEU A N 1
ATOM 1404 C CA . LEU A 1 183 ? 5.655 -0.539 -18.898 1.00 77.25 183 LEU A CA 1
ATOM 1405 C C . LEU A 1 183 ? 4.217 -1.056 -18.963 1.00 77.25 183 LEU A C 1
ATOM 1407 O O . LEU A 1 183 ? 3.586 -1.241 -17.927 1.00 77.25 183 LEU A O 1
ATOM 1411 N N . ILE A 1 184 ? 3.724 -1.357 -20.167 1.00 80.06 184 ILE A N 1
ATOM 1412 C CA . ILE A 1 184 ? 2.376 -1.911 -20.373 1.00 80.06 184 ILE A CA 1
ATOM 1413 C C . ILE A 1 184 ? 2.245 -3.276 -19.693 1.00 80.06 184 ILE A C 1
ATOM 1415 O O . ILE A 1 184 ? 1.302 -3.503 -18.935 1.00 80.06 184 ILE A O 1
ATOM 1419 N N . THR A 1 185 ? 3.218 -4.165 -19.905 1.00 79.25 185 THR A N 1
ATOM 1420 C CA . THR A 1 185 ? 3.211 -5.508 -19.303 1.00 79.25 185 THR A CA 1
ATOM 1421 C C . THR A 1 185 ? 3.249 -5.432 -17.776 1.00 79.25 185 THR A C 1
ATOM 1423 O O . THR A 1 185 ? 2.497 -6.137 -17.103 1.00 79.25 185 THR A O 1
ATOM 1426 N N . TYR A 1 186 ? 4.081 -4.545 -17.220 1.00 81.38 186 TYR A N 1
ATOM 1427 C CA . TYR A 1 186 ? 4.138 -4.301 -15.782 1.00 81.38 186 TYR A CA 1
ATOM 1428 C C . TYR A 1 186 ? 2.798 -3.797 -15.236 1.00 81.38 186 TYR A C 1
ATOM 1430 O O . TYR A 1 186 ? 2.304 -4.335 -14.249 1.00 81.38 186 TYR A O 1
ATOM 1438 N N . THR A 1 187 ? 2.206 -2.789 -15.879 1.00 82.12 187 THR A N 1
ATOM 1439 C CA . THR A 1 187 ? 0.940 -2.174 -15.463 1.00 82.12 187 THR A CA 1
ATOM 1440 C C . THR A 1 187 ? -0.185 -3.203 -15.453 1.00 82.12 187 THR A C 1
ATOM 1442 O O . THR A 1 187 ? -0.868 -3.328 -14.444 1.00 82.12 187 THR A O 1
ATOM 1445 N N . ILE A 1 188 ? -0.328 -4.011 -16.507 1.00 83.38 188 ILE A N 1
ATOM 1446 C CA . ILE A 1 188 ? -1.355 -5.065 -16.570 1.00 83.38 188 ILE A CA 1
ATOM 1447 C C . ILE A 1 188 ? -1.134 -6.112 -15.474 1.00 83.38 188 ILE A C 1
ATOM 1449 O O . ILE A 1 188 ? -2.068 -6.466 -14.753 1.00 83.38 188 ILE A O 1
ATOM 1453 N N . MET A 1 189 ? 0.104 -6.581 -15.299 1.00 81.12 189 MET A N 1
ATOM 1454 C CA . MET A 1 189 ? 0.415 -7.539 -14.238 1.00 81.12 189 MET A CA 1
ATOM 1455 C C . MET A 1 189 ? 0.076 -6.974 -12.854 1.00 81.12 189 MET A C 1
ATOM 1457 O O . MET A 1 189 ? -0.518 -7.664 -12.033 1.00 81.12 189 MET A O 1
ATOM 1461 N N . ARG A 1 190 ? 0.419 -5.709 -12.597 1.00 81.12 190 ARG A N 1
ATOM 1462 C CA . ARG A 1 190 ? 0.231 -5.065 -11.295 1.00 81.12 190 ARG A CA 1
ATOM 1463 C C . ARG A 1 190 ? -1.232 -4.769 -1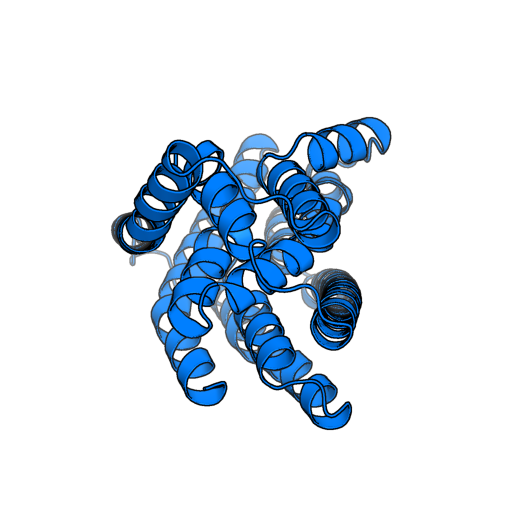0.980 1.00 81.12 190 ARG A C 1
ATOM 1465 O O . ARG A 1 190 ? -1.687 -5.071 -9.888 1.00 81.12 190 ARG A O 1
ATOM 1472 N N . LEU A 1 191 ? -1.933 -4.150 -11.924 1.00 81.56 191 LEU A N 1
ATOM 1473 C CA . LEU A 1 191 ? -3.261 -3.572 -11.709 1.00 81.56 191 LEU A CA 1
ATOM 1474 C C . LEU A 1 191 ? -4.395 -4.554 -11.999 1.00 81.56 191 LEU A C 1
ATOM 1476 O O . LEU A 1 191 ? -5.518 -4.305 -11.576 1.00 81.56 191 LEU A O 1
ATOM 1480 N N . VAL A 1 192 ? -4.128 -5.653 -12.712 1.00 83.38 192 VAL A N 1
ATOM 1481 C CA . VAL A 1 192 ? -5.151 -6.648 -13.070 1.00 83.38 192 VAL A CA 1
ATOM 1482 C C . VAL A 1 192 ? -4.786 -8.027 -12.537 1.00 83.38 192 VAL A C 1
ATOM 1484 O O . VAL A 1 192 ? -5.573 -8.626 -11.812 1.00 83.38 192 VAL A O 1
ATOM 1487 N N . VAL A 1 193 ? -3.589 -8.534 -12.848 1.00 82.56 193 VAL A N 1
ATOM 1488 C CA . VAL A 1 193 ? -3.238 -9.928 -12.521 1.00 82.56 193 VAL A CA 1
ATOM 1489 C C . VAL A 1 193 ? -3.056 -10.131 -11.019 1.00 82.56 193 VAL A C 1
ATOM 1491 O O . VAL A 1 193 ? -3.649 -11.050 -10.467 1.00 82.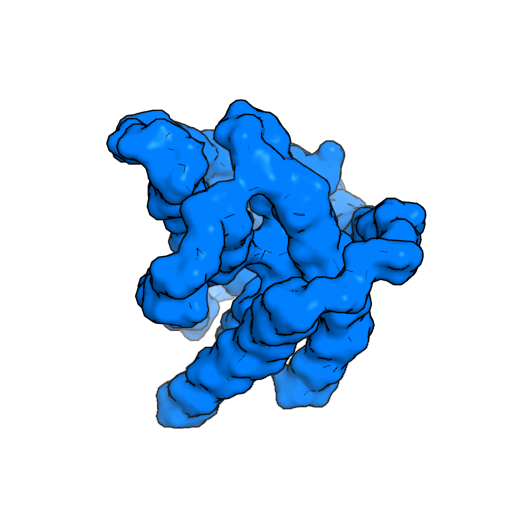56 193 VAL A O 1
ATOM 1494 N N . ILE A 1 194 ? -2.279 -9.282 -10.340 1.00 82.44 194 ILE A N 1
ATOM 1495 C CA . ILE A 1 194 ? -2.074 -9.382 -8.886 1.00 82.44 194 ILE A CA 1
ATOM 1496 C C . ILE A 1 194 ? -3.404 -9.319 -8.111 1.00 82.44 194 ILE A C 1
ATOM 1498 O O . ILE A 1 194 ? -3.664 -10.258 -7.360 1.00 82.44 194 ILE A O 1
ATOM 1502 N N . PRO A 1 195 ? -4.267 -8.294 -8.281 1.00 82.75 195 PRO A N 1
ATOM 1503 C CA . PRO A 1 195 ? -5.539 -8.245 -7.561 1.00 82.75 195 PRO A CA 1
ATOM 1504 C C . PRO A 1 195 ? -6.462 -9.422 -7.906 1.00 82.75 195 PRO A C 1
ATOM 1506 O O . PRO A 1 195 ? -7.061 -9.989 -6.998 1.00 82.75 195 PRO A O 1
ATOM 1509 N N . ALA A 1 196 ? -6.513 -9.878 -9.165 1.00 84.12 196 ALA A N 1
ATOM 1510 C CA . ALA A 1 196 ? -7.305 -11.054 -9.539 1.00 84.12 196 ALA A CA 1
ATOM 1511 C C . ALA A 1 196 ? -6.803 -12.347 -8.869 1.00 84.12 196 ALA A C 1
ATOM 1513 O O . ALA A 1 196 ? -7.598 -13.144 -8.375 1.00 84.12 196 ALA A O 1
ATOM 1514 N N . VAL A 1 197 ? -5.482 -12.545 -8.807 1.00 83.44 197 VAL A N 1
ATOM 1515 C CA . VAL A 1 197 ? -4.861 -13.706 -8.148 1.00 83.44 197 VAL A CA 1
ATOM 1516 C C . VAL A 1 197 ? -5.071 -13.681 -6.635 1.00 83.44 197 VAL A C 1
ATOM 1518 O O . VAL A 1 197 ? -5.064 -14.740 -6.022 1.00 83.44 197 VAL A O 1
ATOM 1521 N N . ILE A 1 198 ? -5.272 -12.507 -6.034 1.00 81.69 198 ILE A N 1
ATOM 1522 C CA . ILE A 1 198 ? -5.578 -12.356 -4.603 1.00 81.69 198 ILE A CA 1
ATOM 1523 C C . ILE A 1 198 ? -7.069 -12.553 -4.336 1.00 81.69 198 ILE A C 1
ATOM 1525 O O . ILE A 1 198 ? -7.433 -13.178 -3.344 1.00 81.69 198 ILE A O 1
ATOM 1529 N N . LEU A 1 199 ? -7.930 -12.090 -5.242 1.00 84.19 199 LEU A N 1
ATOM 1530 C CA . LEU A 1 199 ? -9.374 -12.245 -5.114 1.00 84.19 199 LEU A CA 1
ATOM 1531 C C . LEU A 1 199 ? -9.779 -13.726 -5.038 1.00 84.19 199 LEU A C 1
ATOM 1533 O O . LEU A 1 199 ? -10.565 -14.099 -4.174 1.00 84.19 199 LEU A O 1
ATOM 1537 N N . VAL A 1 200 ? -9.211 -14.586 -5.889 1.00 83.25 200 VAL A N 1
ATOM 1538 C CA . VAL A 1 200 ? -9.539 -16.025 -5.934 1.00 83.25 200 VAL A CA 1
ATOM 1539 C C . VAL A 1 200 ? -9.357 -16.737 -4.577 1.00 83.25 200 VAL A C 1
ATOM 1541 O O . VAL A 1 200 ? -10.325 -17.322 -4.095 1.00 83.25 200 VAL A O 1
ATOM 1544 N N . PRO A 1 201 ? -8.180 -16.716 -3.920 1.00 79.06 201 PRO A N 1
ATOM 1545 C CA . PRO A 1 201 ? -8.000 -17.343 -2.616 1.00 79.06 201 PRO A CA 1
ATOM 1546 C C . PRO A 1 201 ? -8.827 -16.664 -1.524 1.00 79.06 201 PRO A C 1
ATOM 1548 O O . PRO A 1 201 ? -9.316 -17.369 -0.647 1.00 79.06 201 PRO A O 1
ATOM 1551 N N . CYS A 1 202 ? -9.047 -15.346 -1.580 1.00 79.69 202 CYS A N 1
ATOM 1552 C CA . CYS A 1 202 ? -9.926 -14.678 -0.620 1.00 79.69 202 CYS A CA 1
ATOM 1553 C C . CYS A 1 202 ? -11.378 -15.179 -0.713 1.00 79.69 202 CYS A C 1
ATOM 1555 O O . CYS A 1 202 ? -11.992 -15.458 0.317 1.00 79.69 202 CYS A O 1
ATOM 1557 N N . LEU A 1 203 ? -11.887 -15.387 -1.933 1.00 81.38 203 LEU A N 1
ATOM 1558 C CA . LEU A 1 203 ? -13.206 -15.981 -2.172 1.00 81.38 203 LEU A CA 1
ATOM 1559 C C . LEU A 1 203 ? -13.264 -17.456 -1.744 1.00 81.38 203 LEU A C 1
ATOM 1561 O O . LEU A 1 203 ? -14.249 -17.888 -1.148 1.00 81.38 203 LEU A O 1
ATOM 1565 N N . LEU A 1 204 ? -12.206 -18.234 -2.003 1.00 83.00 204 LEU A N 1
ATOM 1566 C CA . LEU A 1 204 ? -12.136 -19.649 -1.610 1.00 83.00 204 LEU A CA 1
ATOM 1567 C C . LEU A 1 204 ? -12.085 -19.837 -0.088 1.00 83.00 204 LEU A C 1
ATOM 1569 O O . LEU A 1 204 ? -12.686 -20.775 0.434 1.00 83.00 204 LEU A O 1
ATOM 1573 N N . LEU A 1 205 ? -11.387 -18.947 0.617 1.00 80.38 205 LEU A N 1
ATOM 1574 C CA . LEU A 1 205 ? -11.270 -18.957 2.076 1.00 80.38 205 LEU A CA 1
ATOM 1575 C C . LEU A 1 205 ? -12.495 -18.355 2.784 1.00 80.38 205 LEU A C 1
ATOM 1577 O O . LEU A 1 205 ? -12.549 -18.405 4.009 1.00 80.38 205 LEU A O 1
ATOM 1581 N N . LYS A 1 206 ? -13.478 -17.825 2.034 1.00 82.00 206 LYS A N 1
ATOM 1582 C CA . LYS A 1 206 ? -14.692 -17.169 2.558 1.00 82.00 206 LYS A CA 1
ATOM 1583 C C . LYS A 1 206 ? -14.379 -16.114 3.623 1.00 82.00 206 LYS A C 1
ATOM 1585 O O . LYS A 1 206 ? -15.019 -16.062 4.672 1.00 82.00 206 LYS A O 1
ATOM 1590 N N . LEU A 1 207 ? -13.356 -15.305 3.358 1.00 80.62 207 LEU A N 1
ATOM 1591 C CA . LEU A 1 207 ? -12.980 -14.206 4.240 1.00 80.62 207 LEU A CA 1
ATOM 1592 C C . LEU A 1 207 ? -14.054 -13.109 4.235 1.00 80.62 207 LEU A C 1
ATOM 1594 O O . LEU A 1 207 ? -14.756 -12.970 3.232 1.00 80.62 207 LEU A O 1
ATOM 1598 N N . PRO A 1 208 ? -14.150 -12.293 5.302 1.00 83.94 208 PRO A N 1
ATOM 1599 C CA . PRO A 1 208 ? -15.083 -11.172 5.345 1.00 83.94 208 PRO A CA 1
ATOM 1600 C C . PRO A 1 208 ? -14.923 -10.253 4.129 1.00 83.94 208 PRO A C 1
ATOM 1602 O O . PRO A 1 208 ? -13.798 -9.890 3.768 1.00 83.94 208 PRO A O 1
ATOM 1605 N N . ASP A 1 209 ? -16.042 -9.834 3.534 1.00 85.00 209 ASP A N 1
ATOM 1606 C CA . ASP A 1 209 ? -16.062 -9.046 2.290 1.00 85.00 209 ASP A CA 1
ATOM 1607 C C . ASP A 1 209 ? -15.219 -7.773 2.397 1.00 85.00 209 ASP A C 1
ATOM 1609 O O . ASP A 1 209 ? -14.474 -7.432 1.481 1.00 85.00 209 ASP A O 1
ATOM 1613 N N . LEU A 1 210 ? -15.236 -7.125 3.564 1.00 85.81 210 LEU A N 1
ATOM 1614 C CA . LEU A 1 210 ? -14.435 -5.936 3.838 1.00 85.81 210 LEU A CA 1
ATOM 1615 C C . LEU A 1 210 ? -12.922 -6.215 3.806 1.00 85.81 210 LEU A C 1
ATOM 1617 O O . LEU A 1 210 ? -12.159 -5.451 3.217 1.00 85.81 210 LEU A O 1
ATOM 1621 N N . VAL A 1 211 ? -12.473 -7.317 4.417 1.00 85.38 211 VAL A N 1
ATOM 1622 C CA . VAL A 1 211 ? -11.050 -7.705 4.448 1.00 85.38 211 VAL A CA 1
ATOM 1623 C C . VAL A 1 211 ? -10.577 -8.067 3.043 1.00 85.38 211 VAL A C 1
ATOM 1625 O O . VAL A 1 211 ? -9.490 -7.653 2.625 1.00 85.38 211 VAL A O 1
ATOM 1628 N N . THR A 1 212 ? -11.412 -8.789 2.294 1.00 86.56 212 THR A N 1
ATOM 1629 C CA . THR A 1 212 ? -11.172 -9.129 0.888 1.00 86.56 212 THR A CA 1
ATOM 1630 C C . THR A 1 212 ? -11.098 -7.871 0.025 1.00 86.56 212 THR A C 1
ATOM 1632 O O . THR A 1 212 ? -10.115 -7.676 -0.692 1.00 86.56 212 THR A O 1
ATOM 1635 N N . GLY A 1 213 ? -12.080 -6.976 0.149 1.00 86.44 213 GLY A N 1
ATOM 1636 C CA . GLY A 1 213 ? -12.166 -5.721 -0.590 1.00 86.44 213 GLY A CA 1
ATOM 1637 C C . GLY A 1 213 ? -10.945 -4.834 -0.372 1.00 86.44 213 GLY A C 1
ATOM 1638 O O . GLY A 1 213 ? -10.291 -4.432 -1.334 1.00 86.44 213 GLY A O 1
ATOM 1639 N N . VAL A 1 214 ? -10.564 -4.600 0.887 1.00 87.81 214 VAL A N 1
ATOM 1640 C CA . VAL A 1 214 ? -9.385 -3.788 1.225 1.00 87.81 214 VAL A CA 1
ATOM 1641 C C . VAL A 1 214 ? -8.096 -4.445 0.718 1.00 87.81 214 VAL A C 1
ATOM 1643 O O . VAL A 1 214 ? -7.252 -3.766 0.134 1.00 87.81 214 VAL A O 1
ATOM 1646 N N . SER A 1 215 ? -7.941 -5.763 0.874 1.00 86.50 215 SER A N 1
ATOM 1647 C CA . SER A 1 215 ? -6.740 -6.479 0.416 1.00 86.50 215 SER A CA 1
ATOM 1648 C C . SER A 1 215 ? -6.564 -6.405 -1.101 1.00 86.50 215 SER A C 1
ATOM 1650 O O . SER A 1 215 ? -5.473 -6.097 -1.584 1.00 86.50 215 SER A O 1
ATOM 1652 N N . VAL A 1 216 ? -7.636 -6.649 -1.861 1.00 87.00 216 VAL A N 1
ATOM 1653 C CA . VAL A 1 216 ? -7.619 -6.609 -3.331 1.00 87.00 216 VAL A CA 1
ATOM 1654 C C . VAL A 1 216 ? -7.407 -5.178 -3.823 1.00 87.00 216 VAL A C 1
ATOM 1656 O O . VAL A 1 216 ? -6.562 -4.953 -4.693 1.00 87.00 216 VAL A O 1
ATOM 1659 N N . LEU A 1 217 ? -8.090 -4.200 -3.220 1.00 88.12 217 LEU A N 1
ATOM 1660 C CA . LEU A 1 217 ? -7.936 -2.784 -3.545 1.00 88.12 217 LEU A CA 1
ATOM 1661 C C . LEU A 1 217 ? -6.484 -2.321 -3.350 1.00 88.12 217 LEU A C 1
ATOM 1663 O O . LEU A 1 217 ? -5.895 -1.737 -4.258 1.00 88.12 217 LEU A O 1
ATOM 1667 N N . LEU A 1 218 ? -5.879 -2.603 -2.191 1.00 85.94 218 LEU A N 1
ATOM 1668 C CA . LEU A 1 218 ? -4.507 -2.180 -1.883 1.00 85.94 218 LEU A CA 1
ATOM 1669 C C . LEU A 1 218 ? -3.454 -2.929 -2.703 1.00 85.94 218 LEU A C 1
ATOM 1671 O O . LEU A 1 218 ? -2.399 -2.366 -3.018 1.00 85.94 218 LEU A O 1
ATOM 1675 N N . ALA A 1 219 ? -3.724 -4.179 -3.076 1.00 84.56 219 ALA A N 1
ATOM 1676 C CA . ALA A 1 219 ? -2.857 -4.938 -3.965 1.00 84.56 219 ALA A CA 1
ATOM 1677 C C . ALA A 1 219 ? -2.926 -4.455 -5.421 1.00 84.56 219 ALA A C 1
ATOM 1679 O O . ALA A 1 219 ? -1.911 -4.480 -6.118 1.00 84.56 219 ALA A O 1
ATOM 1680 N N . GLY A 1 220 ? -4.087 -3.952 -5.852 1.00 83.94 220 GLY A N 1
ATOM 1681 C CA . GLY A 1 220 ? -4.302 -3.313 -7.151 1.00 83.94 220 GLY A CA 1
ATOM 1682 C C . GLY A 1 220 ? -3.740 -1.893 -7.261 1.00 83.94 220 GLY A C 1
ATOM 1683 O O . GLY A 1 220 ? -3.954 -1.231 -8.273 1.00 83.94 220 GLY A O 1
ATOM 1684 N N . MET A 1 221 ? -3.020 -1.397 -6.251 1.00 85.56 221 MET A N 1
ATOM 1685 C CA . MET A 1 221 ? -2.432 -0.056 -6.282 1.00 85.56 221 MET A CA 1
ATOM 1686 C C . MET A 1 221 ? -1.208 0.020 -7.213 1.00 85.56 221 MET A C 1
ATOM 1688 O O . MET A 1 221 ? -0.439 -0.942 -7.325 1.00 85.56 221 MET A O 1
ATOM 1692 N N . PRO A 1 222 ? -0.970 1.181 -7.857 1.00 84.25 222 PRO A N 1
ATOM 1693 C CA . PRO A 1 222 ? 0.121 1.364 -8.816 1.00 84.25 222 PRO A CA 1
ATOM 1694 C C . PRO A 1 222 ? 1.507 1.310 -8.156 1.00 84.25 222 PRO A C 1
ATOM 1696 O O . PRO A 1 222 ? 1.644 1.119 -6.945 1.00 84.25 222 PRO A O 1
ATOM 1699 N N . ALA A 1 223 ? 2.572 1.482 -8.946 1.00 82.38 223 ALA A N 1
ATOM 1700 C CA . ALA A 1 223 ? 3.934 1.516 -8.412 1.00 82.38 223 ALA A CA 1
ATOM 1701 C C . ALA A 1 223 ? 4.105 2.649 -7.387 1.00 82.38 223 ALA A C 1
ATOM 1703 O O . ALA A 1 223 ? 3.659 3.773 -7.613 1.00 82.38 223 ALA A O 1
ATOM 1704 N N . GLY A 1 224 ? 4.775 2.370 -6.266 1.00 79.50 224 GLY A N 1
ATOM 1705 C CA . GLY A 1 224 ? 5.020 3.379 -5.239 1.00 79.50 224 GLY A CA 1
ATOM 1706 C C . GLY A 1 224 ? 5.908 4.506 -5.758 1.00 79.50 224 GLY A C 1
ATOM 1707 O O . GLY A 1 224 ? 6.933 4.237 -6.390 1.00 79.50 224 GLY A O 1
ATOM 1708 N N . ALA A 1 225 ? 5.578 5.756 -5.414 1.00 73.50 225 ALA A N 1
ATOM 1709 C CA . ALA A 1 225 ? 6.394 6.936 -5.736 1.00 73.50 225 ALA A CA 1
ATOM 1710 C C . ALA A 1 225 ? 7.837 6.832 -5.203 1.00 73.50 225 ALA A C 1
ATOM 1712 O O . ALA A 1 225 ? 8.764 7.455 -5.706 1.00 73.50 225 ALA A O 1
ATOM 1713 N N . THR A 1 226 ? 8.062 5.970 -4.215 1.00 73.06 226 THR A N 1
ATOM 1714 C CA . THR A 1 226 ? 9.388 5.672 -3.666 1.00 73.06 226 THR A CA 1
ATOM 1715 C C . THR A 1 226 ? 10.310 4.979 -4.675 1.00 73.06 226 THR A C 1
ATOM 1717 O O . THR A 1 226 ? 11.527 5.041 -4.519 1.00 73.06 226 THR A O 1
ATOM 1720 N N . THR A 1 227 ? 9.757 4.376 -5.733 1.00 77.06 227 THR A N 1
ATOM 1721 C CA . THR A 1 227 ? 10.517 3.727 -6.811 1.00 77.06 227 THR A CA 1
ATOM 1722 C C . THR A 1 227 ? 11.368 4.733 -7.583 1.00 77.06 227 THR A C 1
ATOM 1724 O O . THR A 1 227 ? 12.549 4.476 -7.800 1.00 77.06 227 THR A O 1
ATOM 1727 N N . SER A 1 228 ? 10.808 5.888 -7.962 1.00 74.69 228 SER A N 1
ATOM 1728 C CA . SER A 1 228 ? 11.552 6.935 -8.677 1.00 74.69 228 SER A CA 1
ATOM 1729 C C . SER A 1 228 ? 12.599 7.592 -7.774 1.00 74.69 228 SER A C 1
ATOM 1731 O O . SER A 1 228 ? 13.745 7.761 -8.182 1.00 74.69 228 SER A O 1
ATOM 1733 N N . ILE A 1 229 ? 12.246 7.858 -6.511 1.00 74.25 229 ILE A N 1
ATOM 1734 C CA . ILE A 1 229 ? 13.152 8.454 -5.516 1.00 74.25 229 ILE A CA 1
ATOM 1735 C C . ILE A 1 229 ? 14.380 7.565 -5.282 1.00 74.25 229 ILE A C 1
ATOM 1737 O O . ILE A 1 229 ? 15.512 8.051 -5.278 1.00 74.25 229 ILE A O 1
ATOM 1741 N N . LEU A 1 230 ? 14.184 6.256 -5.084 1.00 69.56 230 LEU A N 1
ATOM 1742 C CA . LEU A 1 230 ? 15.301 5.331 -4.885 1.00 69.56 230 LEU A CA 1
ATOM 1743 C C . LEU A 1 230 ? 16.098 5.108 -6.170 1.00 69.56 230 LEU A C 1
ATOM 1745 O O . LEU A 1 230 ? 17.322 5.017 -6.097 1.00 69.56 230 LEU A O 1
ATOM 1749 N N . ALA A 1 231 ? 15.445 5.071 -7.333 1.00 73.88 231 ALA A N 1
ATOM 1750 C CA . ALA A 1 231 ? 16.152 4.972 -8.605 1.00 73.88 231 ALA A CA 1
ATOM 1751 C C . ALA A 1 231 ? 17.105 6.161 -8.817 1.00 73.88 231 ALA A C 1
ATOM 1753 O O . ALA A 1 231 ? 18.264 5.940 -9.159 1.00 73.88 231 ALA A O 1
ATOM 1754 N N . SER A 1 232 ? 16.652 7.384 -8.522 1.00 71.69 232 SER A N 1
ATOM 1755 C CA . SER A 1 232 ? 17.472 8.603 -8.559 1.00 71.69 232 SER A CA 1
ATOM 1756 C C . SER A 1 232 ? 18.624 8.540 -7.547 1.00 71.69 232 SER A C 1
ATOM 1758 O O . SER A 1 232 ? 19.797 8.675 -7.901 1.00 71.69 232 SER A O 1
ATOM 1760 N N . LYS A 1 233 ? 18.313 8.209 -6.285 1.00 71.50 233 LYS A N 1
ATOM 1761 C CA . LYS A 1 233 ? 19.293 8.158 -5.188 1.00 71.50 233 LYS A CA 1
ATOM 1762 C C . LYS A 1 233 ? 20.413 7.134 -5.399 1.00 71.50 233 LYS A C 1
ATOM 1764 O O . LYS A 1 233 ? 21.533 7.363 -4.957 1.00 71.50 233 LYS A O 1
ATOM 1769 N N . TYR A 1 234 ? 20.110 5.993 -6.013 1.00 71.62 234 TYR A N 1
ATOM 1770 C CA . TYR A 1 234 ? 21.071 4.912 -6.253 1.00 71.62 234 TYR A CA 1
ATOM 1771 C C . TYR A 1 234 ? 21.603 4.895 -7.693 1.00 71.62 234 TYR A C 1
ATOM 1773 O O . TYR A 1 234 ? 22.099 3.860 -8.140 1.00 71.62 234 TYR A O 1
ATOM 1781 N N . HIS A 1 235 ? 21.485 6.016 -8.421 1.00 69.81 235 HIS A N 1
ATOM 1782 C CA . HIS A 1 235 ? 21.970 6.187 -9.797 1.00 69.81 235 HIS A CA 1
ATOM 1783 C C . HIS A 1 235 ? 21.562 5.034 -10.736 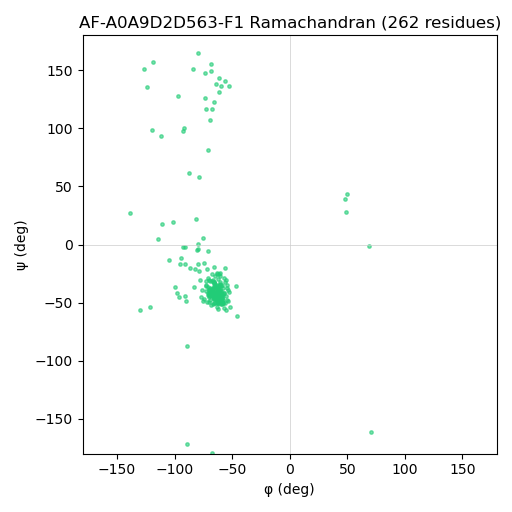1.00 69.81 235 HIS A C 1
ATOM 1785 O O . HIS A 1 235 ? 22.343 4.552 -11.558 1.00 69.81 235 HIS A O 1
ATOM 1791 N N . CYS A 1 236 ? 20.333 4.545 -10.567 1.00 72.25 236 CYS A N 1
ATOM 1792 C CA . CYS A 1 236 ? 19.698 3.581 -11.462 1.00 72.25 236 CYS A CA 1
ATOM 1793 C C . CYS A 1 236 ? 18.948 4.325 -12.583 1.00 72.25 236 CYS A C 1
ATOM 1795 O O . CYS A 1 236 ? 19.070 5.540 -12.724 1.00 72.25 236 CYS A O 1
ATOM 1797 N N . ASP A 1 237 ? 18.166 3.606 -13.394 1.00 76.00 237 ASP A N 1
ATOM 1798 C CA . ASP A 1 237 ? 17.376 4.202 -14.479 1.00 76.00 237 ASP A CA 1
ATOM 1799 C C . ASP A 1 237 ? 16.196 5.027 -13.915 1.00 76.00 237 ASP A C 1
ATOM 1801 O O . ASP A 1 237 ? 15.063 4.554 -13.794 1.00 76.00 237 ASP A O 1
ATOM 1805 N N . GLU A 1 238 ? 16.495 6.261 -13.501 1.00 74.56 238 GLU A N 1
ATOM 1806 C CA . GLU A 1 238 ? 15.555 7.233 -12.931 1.00 74.56 238 GLU A CA 1
ATOM 1807 C C . GLU A 1 238 ? 14.438 7.577 -13.914 1.00 74.56 238 GLU A C 1
ATOM 1809 O O . GLU A 1 238 ? 13.264 7.594 -13.539 1.00 74.56 238 GLU A O 1
ATOM 1814 N N . LYS A 1 239 ? 14.787 7.791 -15.190 1.00 76.56 239 LYS A N 1
ATOM 1815 C CA . LYS A 1 239 ? 13.811 8.091 -16.244 1.00 76.56 239 LYS A CA 1
ATOM 1816 C C . LYS A 1 239 ? 12.791 6.964 -16.356 1.00 76.56 239 LYS A C 1
ATOM 1818 O O . LYS A 1 239 ? 11.592 7.232 -16.408 1.00 76.56 239 LYS A O 1
ATOM 1823 N N . PHE A 1 240 ? 13.248 5.714 -16.343 1.00 76.75 240 PHE A N 1
ATOM 1824 C CA . PHE A 1 240 ? 12.357 4.561 -16.353 1.00 76.75 240 PHE A CA 1
ATOM 1825 C C . PHE A 1 240 ? 11.532 4.438 -15.063 1.00 76.75 240 PHE A C 1
ATOM 1827 O O . PHE A 1 240 ? 10.330 4.195 -15.136 1.00 76.75 240 PHE A O 1
ATOM 1834 N N . GLY A 1 241 ? 12.131 4.652 -13.886 1.00 74.19 241 GLY A N 1
ATOM 1835 C CA . GLY A 1 241 ? 11.422 4.615 -12.599 1.00 74.19 241 GLY A CA 1
ATOM 1836 C C . GLY A 1 241 ? 10.285 5.638 -12.510 1.00 74.19 241 GLY A C 1
ATOM 1837 O O . GLY A 1 241 ? 9.179 5.301 -12.089 1.00 74.19 241 GLY A O 1
ATOM 1838 N N . THR A 1 242 ? 10.521 6.865 -12.973 1.00 76.31 242 THR A N 1
ATOM 1839 C CA . THR A 1 242 ? 9.495 7.914 -13.043 1.00 76.31 242 THR A CA 1
ATOM 1840 C C . THR A 1 242 ? 8.406 7.563 -14.054 1.00 76.31 242 THR A C 1
ATOM 1842 O O . THR A 1 242 ? 7.225 7.632 -13.717 1.00 76.31 242 THR A O 1
ATOM 1845 N N . LYS A 1 243 ? 8.771 7.089 -15.256 1.00 78.81 243 LYS A N 1
ATOM 1846 C CA . LYS A 1 243 ? 7.793 6.616 -16.253 1.00 78.81 243 LYS A CA 1
ATOM 1847 C C . LYS A 1 243 ? 6.910 5.495 -15.704 1.00 78.81 243 LYS A C 1
ATOM 1849 O O . LYS A 1 243 ? 5.703 5.530 -15.906 1.00 78.81 243 LYS A O 1
ATOM 1854 N N . LEU A 1 244 ? 7.484 4.544 -14.968 1.00 80.19 244 LEU A N 1
ATOM 1855 C CA . LEU A 1 244 ? 6.764 3.432 -14.344 1.00 80.19 244 LEU A CA 1
ATOM 1856 C C . LEU A 1 244 ? 5.695 3.908 -13.353 1.00 80.19 244 LEU A C 1
ATOM 1858 O O . LEU A 1 244 ? 4.551 3.451 -13.407 1.00 80.19 244 LEU A O 1
ATOM 1862 N N . VAL A 1 245 ? 6.059 4.826 -12.455 1.00 79.62 245 VAL A N 1
ATOM 1863 C CA . VAL A 1 245 ? 5.141 5.375 -11.446 1.00 79.62 245 VAL A CA 1
ATOM 1864 C C . VAL A 1 245 ? 4.023 6.165 -12.114 1.00 79.62 245 VAL A C 1
ATOM 1866 O O . VAL A 1 245 ? 2.852 5.896 -11.857 1.00 79.62 245 VAL A O 1
ATOM 1869 N N . VAL A 1 246 ? 4.372 7.083 -13.015 1.00 79.25 246 VAL A N 1
ATOM 1870 C CA . VAL A 1 246 ? 3.410 7.953 -13.702 1.00 79.25 246 VAL A CA 1
ATOM 1871 C C . VAL A 1 246 ? 2.448 7.130 -14.564 1.00 79.25 246 VAL A C 1
ATOM 1873 O O . VAL A 1 246 ? 1.235 7.286 -14.456 1.00 79.25 24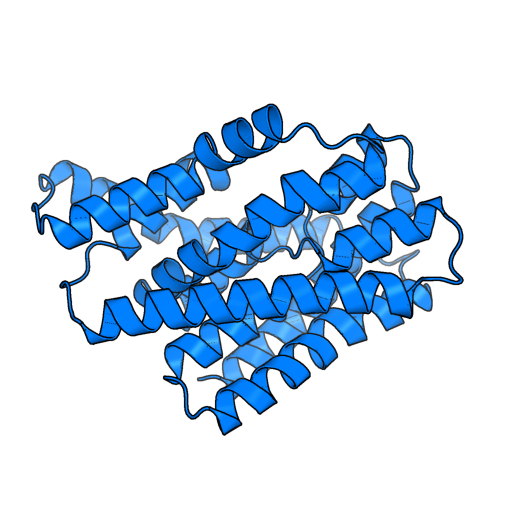6 VAL A O 1
ATOM 1876 N N . PHE A 1 247 ? 2.968 6.192 -15.362 1.00 82.88 247 PHE A N 1
ATOM 1877 C CA . PHE A 1 247 ? 2.156 5.358 -16.248 1.00 82.88 247 PHE A CA 1
ATOM 1878 C C . PHE A 1 247 ? 1.219 4.421 -15.479 1.00 82.88 247 PHE A C 1
ATOM 1880 O O . PHE A 1 247 ? 0.028 4.360 -15.777 1.00 82.88 247 PHE A O 1
ATOM 1887 N N . SER A 1 248 ? 1.724 3.715 -14.460 1.00 83.25 248 SER A N 1
ATOM 1888 C CA . SER A 1 248 ? 0.874 2.832 -13.649 1.00 83.25 248 SER A CA 1
ATOM 1889 C C . SER A 1 248 ? -0.169 3.616 -12.853 1.00 83.25 248 SER A C 1
ATOM 1891 O O . SER A 1 248 ? -1.303 3.160 -12.739 1.00 83.25 248 SER A O 1
ATOM 1893 N N . THR A 1 249 ? 0.164 4.816 -12.369 1.00 82.12 249 THR A N 1
ATOM 1894 C CA . THR A 1 249 ? -0.801 5.674 -11.667 1.00 82.12 249 THR A CA 1
ATOM 1895 C C . THR A 1 249 ? -1.890 6.186 -12.608 1.00 82.12 249 THR A C 1
ATOM 1897 O O . THR A 1 249 ? -3.063 6.156 -12.246 1.00 82.12 249 THR A O 1
ATOM 1900 N N . ALA A 1 250 ? -1.547 6.562 -13.841 1.00 81.88 250 ALA A N 1
ATOM 1901 C CA . ALA A 1 250 ? -2.533 6.967 -14.841 1.00 81.88 250 ALA A CA 1
ATOM 1902 C C . ALA A 1 250 ? -3.541 5.848 -15.157 1.00 81.88 250 ALA A C 1
ATOM 1904 O O . ALA A 1 250 ? -4.745 6.080 -15.133 1.00 81.88 250 ALA A O 1
ATOM 1905 N N . PHE A 1 251 ? -3.071 4.615 -15.380 1.00 82.38 251 PHE A N 1
ATOM 1906 C CA . PHE A 1 251 ? -3.959 3.461 -15.584 1.00 82.38 251 PHE A CA 1
ATOM 1907 C C . PHE A 1 251 ? -4.775 3.120 -14.333 1.00 82.38 251 PHE A C 1
ATOM 1909 O O . PHE A 1 251 ? -5.928 2.699 -14.448 1.00 82.38 251 PHE A O 1
ATOM 1916 N N . SER A 1 252 ? -4.213 3.360 -13.145 1.00 81.69 252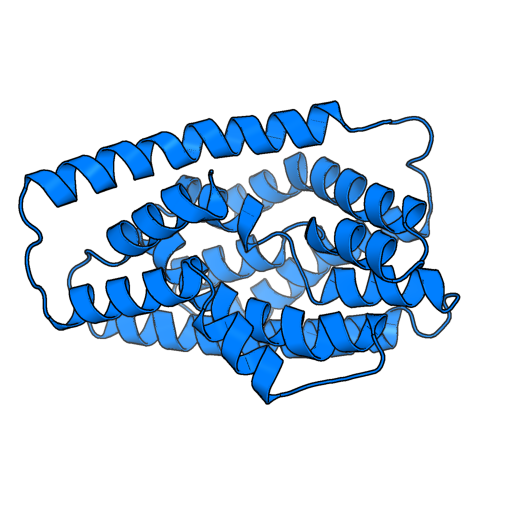 SER A N 1
ATOM 1917 C CA . SER A 1 252 ? -4.916 3.136 -11.882 1.00 81.69 252 SER A CA 1
ATOM 1918 C C . SER A 1 252 ? -6.176 3.981 -11.723 1.00 81.69 252 SER A C 1
ATOM 1920 O O . SER A 1 252 ? -7.111 3.533 -11.074 1.00 81.69 252 SER A O 1
ATOM 1922 N N . LEU A 1 253 ? -6.266 5.135 -12.393 1.00 78.31 253 LEU A N 1
ATOM 1923 C CA . LEU A 1 253 ? -7.477 5.964 -12.402 1.00 78.31 253 LEU A CA 1
ATOM 1924 C C . LEU A 1 253 ? -8.696 5.250 -12.983 1.00 78.31 253 LEU A C 1
ATOM 1926 O O . LEU A 1 253 ? -9.816 5.591 -12.629 1.00 78.31 253 LEU A O 1
ATOM 1930 N N . ILE A 1 254 ? -8.484 4.281 -13.872 1.00 82.94 254 ILE A N 1
ATOM 1931 C CA . ILE A 1 254 ? -9.559 3.486 -14.466 1.00 82.94 254 ILE A CA 1
ATOM 1932 C C . ILE A 1 254 ? -9.708 2.175 -13.699 1.00 82.94 254 ILE A C 1
ATOM 1934 O O . ILE A 1 254 ? -10.819 1.780 -13.356 1.00 82.94 254 ILE A O 1
ATOM 1938 N N . THR A 1 255 ? -8.601 1.496 -13.387 1.00 83.62 255 THR A N 1
ATOM 1939 C CA . THR A 1 255 ? -8.682 0.172 -12.760 1.00 83.62 255 THR A CA 1
ATOM 1940 C C . THR A 1 255 ? -9.129 0.233 -11.302 1.00 83.62 255 THR A C 1
ATOM 1942 O O . THR A 1 255 ? -9.833 -0.671 -10.876 1.00 83.62 255 THR A O 1
ATOM 1945 N N . ILE A 1 256 ? -8.759 1.266 -10.533 1.00 83.25 256 ILE A N 1
ATOM 1946 C CA . ILE A 1 256 ? -9.161 1.400 -9.122 1.00 83.25 256 ILE A CA 1
ATOM 1947 C C . ILE A 1 256 ? -10.687 1.541 -8.994 1.00 83.25 256 ILE A C 1
ATOM 1949 O O . ILE A 1 256 ? -11.261 0.762 -8.237 1.00 83.25 256 ILE A O 1
ATOM 1953 N N . PRO A 1 257 ? -11.378 2.439 -9.732 1.00 81.06 257 PRO A N 1
ATOM 1954 C CA . PRO A 1 257 ? -12.840 2.481 -9.718 1.00 81.06 257 PRO A CA 1
ATOM 1955 C C . PRO A 1 257 ? -13.490 1.178 -10.180 1.00 81.06 257 PRO A C 1
ATOM 1957 O O . PRO A 1 257 ? -14.458 0.745 -9.568 1.00 81.06 257 PRO A O 1
ATOM 1960 N N . VAL A 1 258 ? -12.946 0.524 -11.214 1.00 85.44 258 VAL A N 1
ATOM 1961 C CA . VAL A 1 258 ? -13.469 -0.766 -11.696 1.00 85.44 258 VAL A CA 1
ATOM 1962 C C . VAL A 1 258 ? -13.367 -1.840 -10.613 1.00 85.44 258 VAL A C 1
ATOM 1964 O O . VAL A 1 258 ? -14.337 -2.545 -10.363 1.00 85.44 258 VAL A O 1
ATOM 1967 N N . TRP A 1 259 ? -12.223 -1.941 -9.931 1.00 84.56 259 TRP A N 1
ATOM 1968 C CA . TRP A 1 259 ? -12.070 -2.851 -8.796 1.00 84.56 259 TRP A CA 1
ATOM 1969 C C . TRP A 1 259 ? -12.982 -2.472 -7.638 1.00 84.56 259 TRP A C 1
ATOM 1971 O O . TRP A 1 259 ? -13.595 -3.355 -7.057 1.00 84.56 259 TRP A O 1
ATOM 1981 N N . SER A 1 260 ? -13.117 -1.182 -7.331 1.00 79.56 260 SER A N 1
ATOM 1982 C CA . SER A 1 260 ? -14.040 -0.713 -6.300 1.00 79.56 260 SER A CA 1
ATOM 1983 C C . SER A 1 260 ? -15.466 -1.174 -6.595 1.00 79.56 260 SER A C 1
ATOM 1985 O O . SER A 1 260 ? -16.058 -1.801 -5.735 1.00 79.56 260 SER A O 1
ATOM 1987 N N . MET A 1 261 ? -15.972 -0.958 -7.816 1.00 81.62 261 MET A N 1
ATOM 1988 C CA . MET A 1 261 ? -17.314 -1.387 -8.240 1.00 81.62 261 MET A CA 1
ATOM 1989 C C . MET A 1 261 ? -17.514 -2.906 -8.236 1.00 81.62 261 MET A C 1
ATOM 1991 O O . MET A 1 261 ? -18.644 -3.365 -8.159 1.00 81.62 261 MET A O 1
ATOM 1995 N N . LEU A 1 262 ? -16.445 -3.692 -8.382 1.00 81.19 262 LEU A N 1
ATOM 1996 C CA . LEU A 1 262 ? -16.513 -5.155 -8.309 1.00 81.19 262 LEU A CA 1
ATOM 1997 C C . LEU A 1 262 ? -16.495 -5.681 -6.866 1.00 81.19 262 LEU A C 1
ATOM 1999 O O . LEU A 1 262 ? -16.863 -6.831 -6.646 1.00 81.19 262 LEU A O 1
ATOM 2003 N N . LEU A 1 263 ? -16.001 -4.884 -5.915 1.00 76.25 263 LEU A N 1
ATOM 2004 C CA . LEU A 1 263 ? -15.777 -5.277 -4.520 1.00 76.25 263 LEU A CA 1
ATOM 2005 C C . LEU A 1 263 ? -16.822 -4.693 -3.549 1.00 76.25 263 LEU A C 1
ATOM 2007 O O . LEU A 1 263 ? -16.868 -5.137 -2.404 1.00 76.25 263 LEU A O 1
ATOM 2011 N N . THR A 1 264 ? -17.615 -3.709 -3.985 1.00 63.94 264 THR A N 1
ATOM 2012 C CA . THR A 1 264 ? -18.782 -3.132 -3.282 1.00 63.94 264 THR A CA 1
ATOM 2013 C C . THR A 1 264 ? -20.072 -3.540 -3.963 1.00 63.94 264 THR A C 1
ATOM 2015 O O . THR A 1 264 ? -21.017 -3.921 -3.244 1.00 63.94 264 THR A O 1
#

InterPro domains:
  IPR004776 Membrane transport PIN-like [PF03547] (1-113)
  IPR004776 Membrane transport PIN-like [PF03547] (117-259)
  IPR038770 Sodium/solute symporter superfamily [G3DSA:1.20.1530.20] (112-264)

Sequence (264 aa):
LVINLILPCNIIRSFMIEFSKDTLIGFADIFIISLLIQAGCVILGRLSYRKQPVQRRKCLQYGFICSNAGFLGNPVAEGVFGSMGLALASIYLIPQRVMMWSSGLAIFSGTTDRKAILKKVLTHPCIIACEIGLLLMFTQVQLPDFLEKTLDSLSNCNTALSMLVIGMILAEIKVKELADRELITYTIMRLVVIPAVILVPCLLLKLPDLVTGVSVLLAGMPAGATTSILASKYHCDEKFGTKLVVFSTAFSLITIPVWSMLLT

Organism: NCBI:txid2838567

pLDDT: mean 76.26, std 6.94, range [55.72, 88.12]